Protein AF-A0A662PU78-F1 (afdb_monomer)

Structure (mmCIF, N/CA/C/O backbone):
data_AF-A0A662PU78-F1
#
_entry.id   AF-A0A662PU78-F1
#
loop_
_atom_site.group_PDB
_atom_site.id
_atom_site.type_symbol
_atom_site.label_atom_id
_atom_site.label_alt_id
_atom_site.label_comp_id
_atom_site.label_asym_id
_atom_site.label_entity_id
_atom_site.label_seq_id
_atom_site.pdbx_PDB_ins_code
_atom_site.Cartn_x
_atom_site.Cartn_y
_atom_site.Cartn_z
_atom_site.occupancy
_atom_site.B_iso_or_equiv
_atom_site.auth_seq_id
_atom_site.auth_comp_id
_atom_site.auth_asym_id
_atom_site.auth_atom_id
_atom_site.pdbx_PDB_model_num
ATOM 1 N N . MET A 1 1 ? -19.866 -8.982 31.432 1.00 40.78 1 MET A N 1
ATOM 2 C CA . MET A 1 1 ? -19.317 -9.607 30.207 1.00 40.78 1 MET A CA 1
ATOM 3 C C . MET A 1 1 ? -17.798 -9.653 30.322 1.00 40.78 1 MET A C 1
ATOM 5 O O . MET A 1 1 ? -17.209 -8.678 30.769 1.00 40.78 1 MET A O 1
ATOM 9 N N . SER A 1 2 ? -17.180 -10.811 30.079 1.00 39.75 2 SER A N 1
ATOM 10 C CA . SER A 1 2 ? -15.827 -11.132 30.563 1.00 39.75 2 SER A CA 1
ATOM 11 C C . SER A 1 2 ? -14.699 -10.471 29.766 1.00 39.75 2 SER A C 1
ATOM 13 O O . SER A 1 2 ? -14.784 -10.380 28.543 1.00 39.75 2 SER A O 1
ATOM 15 N N . SER A 1 3 ? -13.583 -10.177 30.443 1.00 48.25 3 SER A N 1
ATOM 16 C CA . SER A 1 3 ? -12.270 -9.804 29.873 1.00 48.25 3 SER A CA 1
ATOM 17 C C . SER A 1 3 ? -11.765 -10.700 28.725 1.00 48.25 3 SER A C 1
ATOM 19 O O . SER A 1 3 ? -10.813 -10.334 28.044 1.00 48.25 3 SER A O 1
ATOM 21 N N . ALA A 1 4 ? -12.408 -11.847 28.480 1.00 46.09 4 ALA A N 1
ATOM 22 C CA . ALA A 1 4 ? -12.139 -12.752 27.368 1.00 46.09 4 ALA A CA 1
ATOM 23 C C . ALA A 1 4 ? -12.462 -12.171 25.974 1.00 46.09 4 ALA A C 1
ATOM 25 O O . ALA A 1 4 ? -11.727 -12.474 25.044 1.00 46.09 4 ALA A O 1
ATOM 26 N N . ARG A 1 5 ? -13.480 -11.302 25.808 1.00 52.81 5 ARG A N 1
ATOM 27 C CA . ARG A 1 5 ? -13.729 -10.638 24.501 1.00 52.81 5 ARG A CA 1
ATOM 28 C C . ARG A 1 5 ? -12.617 -9.655 24.129 1.00 52.81 5 ARG A C 1
ATOM 30 O O . ARG A 1 5 ? -12.299 -9.470 22.967 1.00 52.81 5 ARG A O 1
ATOM 37 N N . PHE A 1 6 ? -11.987 -9.069 25.140 1.00 48.25 6 PHE A N 1
ATOM 38 C CA . PHE A 1 6 ? -11.014 -7.987 25.008 1.00 48.25 6 PHE A CA 1
ATOM 39 C C . PHE A 1 6 ? -9.663 -8.416 24.416 1.00 48.25 6 PHE A C 1
ATOM 41 O O . PHE A 1 6 ? -8.859 -7.563 24.059 1.00 48.25 6 PHE A O 1
ATOM 48 N N . MET A 1 7 ? -9.367 -9.720 24.386 1.00 50.22 7 MET A N 1
ATOM 49 C CA . MET A 1 7 ? -8.020 -10.241 24.107 1.00 50.22 7 MET A CA 1
ATOM 50 C C . MET A 1 7 ? -7.956 -11.260 22.964 1.00 50.22 7 MET A C 1
ATOM 52 O O . MET A 1 7 ? -6.870 -11.781 22.690 1.00 50.22 7 MET A O 1
ATOM 56 N N . GLY A 1 8 ? -9.092 -11.571 22.332 1.00 52.69 8 GLY A N 1
ATOM 57 C CA . GLY A 1 8 ? -9.191 -12.641 21.338 1.00 52.69 8 GLY A CA 1
ATOM 58 C C . GLY A 1 8 ? -8.583 -13.964 21.828 1.00 52.69 8 GLY A C 1
ATOM 59 O O . GLY A 1 8 ? -8.634 -14.295 23.016 1.00 52.69 8 GLY A O 1
ATOM 60 N N . ARG A 1 9 ? -7.960 -14.725 20.924 1.00 52.78 9 ARG A N 1
ATOM 61 C CA . ARG A 1 9 ? -7.298 -16.014 21.202 1.00 52.78 9 ARG A CA 1
ATOM 62 C C . ARG A 1 9 ? -5.883 -15.886 21.783 1.00 52.78 9 ARG A C 1
ATOM 64 O O . ARG A 1 9 ? -5.130 -16.867 21.779 1.00 52.78 9 ARG A O 1
ATOM 71 N N . ARG A 1 10 ? -5.465 -14.714 22.286 1.00 55.09 10 ARG A N 1
ATOM 72 C CA . ARG A 1 10 ? -4.106 -14.556 22.832 1.00 55.09 10 ARG A CA 1
ATOM 73 C C . ARG A 1 10 ? -3.856 -15.500 24.006 1.00 55.09 10 ARG A C 1
ATOM 75 O O . ARG A 1 10 ? -4.521 -15.444 25.037 1.00 55.09 10 ARG A O 1
ATOM 82 N N . LYS A 1 11 ? -2.801 -16.313 23.876 1.00 53.62 11 LYS A N 1
ATOM 83 C CA . LYS A 1 11 ? -2.354 -17.262 24.910 1.00 53.62 11 LYS A CA 1
ATOM 84 C C . LYS A 1 11 ? -1.857 -16.583 26.193 1.00 53.62 11 LYS A C 1
ATOM 86 O O . LYS A 1 11 ? -1.799 -17.232 27.232 1.00 53.62 11 LYS A O 1
ATOM 91 N N . THR A 1 12 ? -1.475 -15.305 26.139 1.00 62.94 12 THR A N 1
ATOM 92 C CA . THR A 1 12 ? -0.925 -14.568 27.284 1.00 62.94 12 THR A CA 1
ATOM 93 C C . THR A 1 12 ? -1.578 -13.199 27.446 1.00 62.94 12 THR A C 1
ATOM 95 O O . THR A 1 12 ? -1.688 -12.422 26.496 1.00 62.94 12 THR A O 1
ATOM 98 N N . LYS A 1 13 ? -1.979 -12.887 28.686 1.00 69.12 13 LYS A N 1
ATOM 99 C CA . LYS A 1 13 ? -2.455 -11.556 29.074 1.00 69.12 13 LYS A CA 1
ATOM 100 C C . LYS A 1 13 ? -1.317 -10.539 28.924 1.00 69.12 13 LYS A C 1
ATOM 102 O O . LYS A 1 13 ? -0.253 -10.751 29.519 1.00 69.12 13 LYS A O 1
ATOM 107 N N . PRO A 1 14 ? -1.494 -9.447 28.158 1.00 74.94 14 PRO A N 1
ATOM 108 C CA . PRO A 1 14 ? -0.522 -8.366 28.147 1.00 74.94 14 PRO A CA 1
ATOM 109 C C . PRO A 1 14 ? -0.438 -7.769 29.559 1.00 74.94 14 PRO A C 1
ATOM 111 O O . PRO A 1 14 ? -1.467 -7.506 30.173 1.00 74.94 14 PRO A O 1
ATOM 114 N N . ARG A 1 15 ? 0.777 -7.556 30.077 1.00 83.94 15 ARG A N 1
ATOM 115 C CA . ARG A 1 15 ? 1.004 -6.927 31.392 1.00 83.94 15 ARG A CA 1
ATOM 116 C C . ARG A 1 15 ? 0.731 -5.423 31.314 1.00 83.94 15 ARG A C 1
ATOM 118 O O . ARG A 1 15 ? 1.672 -4.631 31.234 1.00 83.94 15 ARG A O 1
ATOM 125 N N . ILE A 1 16 ? -0.543 -5.052 31.233 1.00 87.88 16 ILE A N 1
ATOM 126 C CA . ILE A 1 16 ? -0.992 -3.662 31.090 1.00 87.88 16 ILE A CA 1
ATOM 127 C C . ILE A 1 16 ? -0.925 -2.883 32.406 1.00 87.88 16 ILE A C 1
ATOM 129 O O . ILE A 1 16 ? -0.866 -1.661 32.375 1.00 87.88 16 ILE A O 1
ATOM 133 N N . GLU A 1 17 ? -0.833 -3.568 33.550 1.00 84.81 17 GLU A N 1
ATOM 134 C CA . GLU A 1 17 ? -0.877 -2.950 34.885 1.00 84.81 17 GLU A CA 1
ATOM 135 C C . GLU A 1 17 ? 0.327 -2.035 35.155 1.00 84.81 17 GLU A C 1
ATOM 137 O O . GLU A 1 17 ? 0.318 -1.212 36.064 1.00 84.81 17 GLU A O 1
ATOM 142 N N . LYS A 1 18 ? 1.389 -2.184 34.358 1.00 86.06 18 LYS A N 1
ATOM 143 C CA . LYS A 1 18 ? 2.608 -1.371 34.433 1.00 86.06 18 LYS A CA 1
ATOM 144 C C . LYS A 1 18 ? 2.487 -0.021 33.731 1.00 86.06 18 LYS A C 1
ATOM 146 O O . LYS A 1 18 ? 3.419 0.776 33.792 1.00 86.06 18 LYS A O 1
ATOM 151 N N . TYR A 1 19 ? 1.388 0.208 33.025 1.00 89.88 19 TYR A N 1
ATOM 152 C CA . TYR A 1 19 ? 1.168 1.398 32.227 1.00 89.88 19 TYR A CA 1
ATOM 153 C C . TYR A 1 19 ? 0.109 2.263 32.902 1.00 89.88 19 TYR A C 1
ATOM 155 O O . TYR A 1 19 ? -0.916 1.764 33.355 1.00 89.88 19 TYR A O 1
ATOM 163 N N . ALA A 1 20 ? 0.345 3.572 32.932 1.00 92.00 20 ALA A N 1
ATOM 164 C CA . ALA A 1 20 ? -0.613 4.557 33.423 1.00 92.00 20 ALA A CA 1
ATOM 165 C C . ALA A 1 20 ? -0.995 5.499 32.271 1.00 92.00 20 ALA A C 1
ATOM 167 O O . ALA A 1 20 ? -0.356 6.541 32.108 1.00 92.00 20 ALA A O 1
ATOM 168 N N . PRO A 1 21 ? -1.964 5.117 31.415 1.00 94.94 21 PRO A N 1
ATOM 169 C CA . PRO A 1 21 ? -2.397 5.961 30.313 1.00 94.94 21 PRO A CA 1
ATOM 170 C C . PRO A 1 21 ? -3.010 7.271 30.800 1.00 94.94 21 PRO A C 1
ATOM 172 O O . PRO A 1 21 ? -3.856 7.295 31.696 1.00 94.94 21 PRO A O 1
ATOM 175 N N . GLU A 1 22 ? -2.621 8.353 30.146 1.00 96.38 22 GLU A N 1
ATOM 176 C CA . GLU A 1 22 ? -3.216 9.674 30.268 1.00 96.38 22 GLU A CA 1
ATOM 177 C C . GLU A 1 22 ? -4.255 9.820 29.151 1.00 96.38 22 GLU A C 1
ATOM 179 O O . GLU A 1 22 ? -3.893 10.001 27.987 1.00 96.38 22 GLU A O 1
ATOM 184 N N . ILE A 1 23 ? -5.540 9.667 29.489 1.00 97.31 23 ILE A N 1
ATOM 185 C CA . ILE A 1 23 ? -6.638 9.818 28.525 1.00 97.31 23 ILE A CA 1
ATOM 186 C C . ILE A 1 23 ? -6.810 11.304 28.218 1.00 97.31 23 ILE A C 1
ATOM 188 O O . ILE A 1 23 ? -7.101 12.094 29.113 1.00 97.31 23 ILE A O 1
ATOM 192 N N . LEU A 1 24 ? -6.630 11.667 26.951 1.00 96.62 24 LEU A N 1
ATOM 193 C CA . LEU A 1 24 ? -6.764 13.038 26.465 1.00 96.62 24 LEU A CA 1
ATOM 194 C C . LEU A 1 24 ? -8.192 13.323 26.008 1.00 96.62 24 LEU A C 1
ATOM 196 O O . LEU A 1 24 ? -8.724 14.401 26.260 1.00 96.62 24 LEU A O 1
ATOM 200 N N . ARG A 1 25 ? -8.810 12.353 25.324 1.00 96.69 25 ARG A N 1
ATOM 201 C CA . ARG A 1 25 ? -10.159 12.475 24.770 1.00 96.69 25 ARG A CA 1
ATOM 202 C C . ARG A 1 25 ? -10.855 11.123 24.761 1.00 96.69 25 ARG A C 1
ATOM 204 O O . ARG A 1 25 ? -10.250 10.113 24.404 1.00 96.69 25 ARG A O 1
ATOM 211 N N . ILE A 1 26 ? -12.131 11.128 25.131 1.00 96.50 26 ILE A N 1
ATOM 212 C CA . ILE A 1 26 ? -13.030 9.985 25.007 1.00 96.50 26 ILE A CA 1
ATOM 213 C C . ILE A 1 26 ? -14.383 10.480 24.514 1.00 96.50 26 ILE A C 1
ATOM 215 O O . ILE A 1 26 ? -15.017 11.329 25.136 1.00 96.50 26 ILE A O 1
ATOM 219 N N . GLU A 1 27 ? -14.798 9.978 23.364 1.00 95.25 27 GLU A N 1
ATOM 220 C CA . GLU A 1 27 ? -16.076 10.302 22.750 1.00 95.25 27 GLU A CA 1
ATOM 221 C C . GLU A 1 27 ? -16.552 9.126 21.906 1.00 95.25 27 GLU A C 1
ATOM 223 O O . GLU A 1 27 ? -15.831 8.149 21.699 1.00 95.25 27 GLU A O 1
ATOM 228 N N . ARG A 1 28 ? -17.788 9.204 21.422 1.00 92.06 28 ARG A N 1
ATOM 229 C CA . ARG A 1 28 ? -18.393 8.117 20.663 1.00 92.06 28 ARG A CA 1
ATOM 230 C C . ARG A 1 28 ? -17.528 7.734 19.455 1.00 92.06 28 ARG A C 1
ATOM 232 O O . ARG A 1 28 ? -17.297 8.561 18.578 1.00 92.06 28 ARG A O 1
ATOM 239 N N . GLY A 1 29 ? -17.059 6.486 19.425 1.00 89.69 29 GLY A N 1
ATOM 240 C CA . GLY A 1 29 ? -16.228 5.955 18.342 1.00 89.69 29 GLY A CA 1
ATOM 241 C C . GLY A 1 29 ? -14.762 6.413 18.338 1.00 89.69 29 GLY A C 1
ATOM 242 O O . GLY A 1 29 ? -14.058 6.074 17.388 1.00 89.69 29 GLY A O 1
ATOM 243 N N . TYR A 1 30 ? -14.283 7.155 19.350 1.00 93.75 30 TYR A N 1
ATOM 244 C CA . TYR A 1 30 ? -12.917 7.693 19.382 1.00 93.75 30 TYR A CA 1
ATOM 245 C C . TYR A 1 30 ? -12.326 7.790 20.801 1.00 93.75 30 TYR A C 1
ATOM 247 O O . TYR A 1 30 ? -12.923 8.348 21.724 1.00 93.75 30 TYR A O 1
ATOM 255 N N . ILE A 1 31 ? -11.095 7.301 20.964 1.00 95.81 31 ILE A N 1
ATOM 256 C CA . ILE A 1 31 ? -10.293 7.426 22.186 1.00 95.81 31 ILE A CA 1
ATOM 257 C C . ILE A 1 31 ? -8.889 7.885 21.809 1.00 95.81 31 ILE A C 1
ATOM 259 O O . ILE A 1 31 ? -8.261 7.327 20.909 1.00 95.81 31 ILE A O 1
ATOM 263 N N . GLU A 1 32 ? -8.363 8.857 22.546 1.00 96.50 32 GLU A N 1
ATOM 264 C CA . GLU A 1 32 ? -7.000 9.352 22.384 1.00 96.50 32 GLU A CA 1
ATOM 265 C C . GLU A 1 32 ? -6.294 9.453 23.731 1.00 96.50 32 GLU A C 1
ATOM 267 O O . GLU A 1 32 ? -6.854 9.947 24.714 1.00 96.50 32 GLU A O 1
ATOM 272 N N . ALA A 1 33 ? -5.051 8.980 23.776 1.00 96.88 33 ALA A N 1
ATOM 273 C CA . ALA A 1 33 ? -4.281 8.918 25.005 1.00 96.88 33 ALA A CA 1
ATOM 274 C C . ALA A 1 33 ? -2.769 8.984 24.770 1.00 96.88 33 ALA A C 1
ATOM 276 O O . ALA A 1 33 ? -2.260 8.652 23.694 1.00 96.88 33 ALA A O 1
ATOM 277 N N . PHE A 1 34 ? -2.039 9.327 25.830 1.00 96.69 34 PHE A N 1
ATOM 278 C CA . PHE A 1 34 ? -0.610 9.057 25.939 1.00 96.69 34 PHE A CA 1
ATOM 279 C C . PHE A 1 34 ? -0.347 7.881 26.874 1.00 96.69 34 PHE A C 1
ATOM 281 O O . PHE A 1 34 ? -0.913 7.800 27.960 1.00 96.69 34 PHE A O 1
ATOM 288 N N . VAL A 1 35 ? 0.564 6.990 26.486 1.00 94.56 35 VAL A N 1
ATOM 289 C CA . VAL A 1 35 ? 0.963 5.831 27.294 1.00 94.56 35 VAL A CA 1
ATOM 290 C C . VAL A 1 35 ? 2.475 5.853 27.518 1.00 94.56 35 VAL A C 1
ATOM 292 O O . VAL A 1 35 ? 3.218 5.835 26.536 1.00 94.56 35 VAL A O 1
ATOM 295 N N . PRO A 1 36 ? 2.973 5.893 28.765 1.00 92.25 36 PRO A N 1
ATOM 296 C CA . PRO A 1 36 ? 4.412 5.875 29.026 1.00 92.25 36 PRO A CA 1
ATOM 297 C C . PRO A 1 36 ? 5.035 4.540 28.601 1.00 92.25 36 PRO A C 1
ATOM 299 O O . PRO A 1 36 ? 4.434 3.486 28.782 1.00 92.25 36 PRO A O 1
ATOM 302 N N . SER A 1 37 ? 6.251 4.557 28.058 1.00 87.69 37 SER A N 1
ATOM 303 C CA . SER A 1 37 ? 6.990 3.328 27.766 1.00 87.69 37 SER A CA 1
ATOM 304 C C . SER A 1 37 ? 7.533 2.709 29.053 1.00 87.69 37 SER A C 1
ATOM 306 O O . SER A 1 37 ? 8.211 3.370 29.839 1.00 87.69 37 SER A O 1
ATOM 308 N N . ALA A 1 38 ? 7.311 1.405 29.239 1.00 84.44 38 ALA A N 1
ATOM 309 C CA . ALA A 1 38 ? 7.845 0.679 30.390 1.00 84.44 38 ALA A CA 1
ATOM 310 C C . ALA A 1 38 ? 9.383 0.595 30.386 1.00 84.44 38 ALA A C 1
ATOM 312 O O . ALA A 1 38 ? 9.992 0.495 31.447 1.00 84.44 38 ALA A O 1
ATOM 313 N N . SER A 1 39 ? 10.020 0.617 29.208 1.00 84.00 39 SER A N 1
ATOM 314 C CA . SER A 1 39 ? 11.484 0.573 29.080 1.00 84.00 39 SER A CA 1
ATOM 315 C C . SER A 1 39 ? 12.130 1.958 29.066 1.00 84.00 39 SER A C 1
ATOM 317 O O . SER A 1 39 ? 13.322 2.078 29.338 1.00 84.00 39 SER A O 1
ATOM 319 N N . GLN A 1 40 ? 11.362 3.000 28.742 1.00 85.31 40 GLN A N 1
ATOM 320 C CA . GLN A 1 40 ? 11.826 4.384 28.673 1.00 85.31 40 GLN A CA 1
ATOM 321 C C . GLN A 1 40 ? 10.754 5.307 29.270 1.00 85.31 40 GLN A C 1
ATOM 323 O O . GLN A 1 40 ? 9.959 5.861 28.518 1.00 85.31 40 GLN A O 1
ATOM 328 N N . PRO A 1 41 ? 10.728 5.520 30.599 1.00 80.56 41 PRO A N 1
ATOM 329 C CA . PRO A 1 41 ? 9.643 6.249 31.271 1.00 80.56 41 PRO A CA 1
ATOM 330 C C . PRO A 1 41 ? 9.393 7.672 30.744 1.00 80.56 41 PRO A C 1
ATOM 332 O O . PRO A 1 41 ? 8.274 8.172 30.805 1.00 80.56 41 PRO A O 1
ATOM 335 N N . ASN A 1 42 ? 10.427 8.310 30.187 1.00 86.44 42 ASN A N 1
ATOM 336 C CA . ASN A 1 42 ? 10.341 9.648 29.595 1.00 86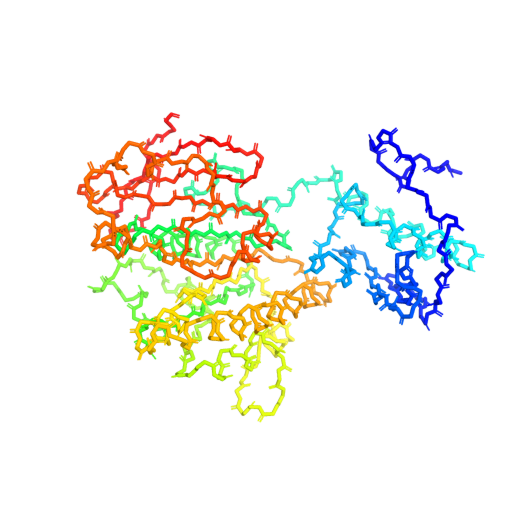.44 42 ASN A CA 1
ATOM 337 C C . ASN A 1 42 ? 9.731 9.656 28.182 1.00 86.44 42 ASN A C 1
ATOM 339 O O . ASN A 1 42 ? 9.381 10.716 27.669 1.00 86.44 42 ASN A O 1
ATOM 343 N N . LEU A 1 43 ? 9.625 8.496 27.530 1.00 89.19 43 LEU A N 1
ATOM 344 C CA . LEU A 1 43 ? 8.995 8.350 26.226 1.00 89.19 43 LEU A CA 1
ATOM 345 C C . LEU A 1 43 ? 7.509 8.037 26.423 1.00 89.19 43 LEU A C 1
ATOM 347 O O . LEU A 1 43 ? 7.159 7.008 26.998 1.00 89.19 43 LEU A O 1
ATOM 351 N N . LYS A 1 44 ? 6.634 8.896 25.898 1.00 92.19 44 LYS A N 1
ATOM 352 C CA . LYS A 1 44 ? 5.192 8.641 25.816 1.00 92.19 44 LYS A CA 1
ATOM 353 C C . LYS A 1 44 ? 4.825 8.236 24.390 1.00 92.19 44 LYS A C 1
ATOM 355 O O . LYS A 1 44 ? 5.202 8.907 23.433 1.00 92.19 44 LYS A O 1
ATOM 360 N N . HIS A 1 45 ? 4.085 7.146 24.252 1.00 92.31 45 HIS A N 1
ATOM 361 C CA . HIS A 1 45 ? 3.479 6.723 22.999 1.00 92.31 45 HIS A CA 1
ATOM 362 C C . HIS A 1 45 ? 2.117 7.387 22.836 1.00 92.31 45 HIS A C 1
ATOM 364 O O . HIS A 1 45 ? 1.290 7.313 23.744 1.00 92.31 45 HIS A O 1
ATOM 370 N N . HIS A 1 46 ? 1.873 8.001 21.680 1.00 93.62 46 HIS A N 1
ATOM 371 C CA . HIS A 1 46 ? 0.536 8.448 21.304 1.00 93.62 46 HIS A CA 1
ATOM 372 C C . HIS A 1 46 ? -0.281 7.248 20.829 1.00 93.62 46 HIS A C 1
ATOM 374 O O . HIS A 1 46 ? 0.217 6.415 20.059 1.00 93.62 46 HIS A O 1
ATOM 380 N N . VAL A 1 47 ? -1.506 7.134 21.335 1.00 93.62 47 VAL A N 1
ATOM 381 C CA . VAL A 1 47 ? -2.442 6.063 21.004 1.00 93.62 47 VAL A CA 1
ATOM 382 C C . VAL A 1 47 ? -3.770 6.679 20.594 1.00 93.62 47 VAL A C 1
ATOM 384 O O . VAL A 1 47 ? -4.329 7.489 21.332 1.00 93.62 47 VAL A O 1
ATOM 387 N N . ILE A 1 48 ? -4.266 6.262 19.433 1.00 93.19 48 ILE A N 1
ATOM 388 C CA . ILE A 1 48 ? -5.586 6.622 18.912 1.00 93.19 48 ILE A CA 1
ATOM 389 C C . ILE A 1 48 ? -6.342 5.327 18.646 1.00 93.19 48 ILE A C 1
ATOM 391 O O . ILE A 1 48 ? -5.798 4.410 18.032 1.00 93.19 48 ILE A O 1
ATOM 395 N N . ILE A 1 49 ? -7.586 5.246 19.100 1.00 92.69 49 ILE A N 1
ATOM 396 C CA . ILE A 1 49 ? -8.452 4.088 18.895 1.00 92.69 49 ILE A CA 1
ATOM 397 C C . ILE A 1 49 ? -9.791 4.573 18.370 1.00 92.69 49 ILE A C 1
ATOM 399 O O . ILE A 1 49 ? -10.369 5.513 18.906 1.00 92.69 49 ILE A O 1
ATOM 403 N N . THR A 1 50 ? -10.279 3.916 17.327 1.00 90.38 50 THR A N 1
ATOM 404 C CA . THR A 1 50 ? -11.553 4.211 16.680 1.00 90.38 50 THR A CA 1
ATOM 405 C C . THR A 1 50 ? -12.306 2.924 16.371 1.00 90.38 50 THR A C 1
ATOM 407 O O . THR A 1 50 ? -11.745 1.831 16.429 1.00 90.38 50 THR A O 1
ATOM 410 N N . GLU A 1 51 ? -13.549 3.054 15.927 1.00 86.00 51 GLU A N 1
ATOM 411 C CA . GLU A 1 51 ? -14.328 1.957 15.336 1.00 86.00 51 GLU A CA 1
ATOM 412 C C . GLU A 1 51 ? -13.755 1.381 14.022 1.00 86.00 51 GLU A C 1
ATOM 414 O O . GLU A 1 51 ? -14.270 0.390 13.499 1.00 86.00 51 GLU A O 1
ATOM 419 N N . ASN A 1 52 ? -12.719 2.004 13.451 1.00 82.25 52 ASN A N 1
ATOM 420 C CA . ASN A 1 52 ? -12.016 1.546 12.245 1.00 82.25 52 ASN A CA 1
ATOM 421 C C . ASN A 1 52 ? -10.652 0.910 12.546 1.00 82.25 52 ASN A C 1
ATOM 423 O O . ASN A 1 52 ? -9.996 0.413 11.634 1.00 82.25 52 ASN A O 1
ATOM 427 N N . GLY A 1 53 ? -10.208 0.937 13.802 1.00 86.88 53 GLY A N 1
ATOM 428 C CA . GLY A 1 53 ? -8.953 0.340 14.245 1.00 86.88 53 GLY A CA 1
ATOM 429 C C . GLY A 1 53 ? -8.228 1.192 15.282 1.00 86.88 53 GLY A C 1
ATOM 430 O O . GLY A 1 53 ? -8.726 2.222 15.738 1.00 86.88 53 GLY A O 1
ATOM 431 N N . ALA A 1 54 ? -7.020 0.770 15.634 1.00 87.94 54 ALA A N 1
ATOM 432 C CA . ALA A 1 54 ? -6.132 1.444 16.568 1.00 87.94 54 ALA A CA 1
ATOM 433 C C . ALA A 1 54 ? -4.762 1.740 15.943 1.00 87.94 54 ALA A C 1
ATOM 435 O O . ALA A 1 54 ? -4.189 0.917 15.228 1.00 87.94 54 ALA A O 1
ATOM 436 N N . GLU A 1 55 ? -4.195 2.897 16.274 1.00 87.19 55 GLU A N 1
ATOM 437 C CA . GLU A 1 55 ? -2.810 3.274 15.992 1.00 87.19 55 GLU A CA 1
ATOM 438 C C . GLU A 1 55 ? -2.065 3.497 17.309 1.00 87.19 55 GLU A C 1
ATOM 440 O O . GLU A 1 55 ? -2.565 4.120 18.245 1.00 87.19 55 GLU A O 1
ATOM 445 N N . CYS A 1 56 ? -0.823 3.019 17.362 1.00 88.19 56 CYS A N 1
ATOM 446 C CA . CYS A 1 56 ? 0.125 3.387 18.402 1.00 88.19 56 CYS A CA 1
ATOM 447 C C . CYS A 1 56 ? 1.494 3.657 17.780 1.00 88.19 56 CYS A C 1
ATOM 449 O O . CYS A 1 56 ? 1.998 2.843 16.997 1.00 88.19 56 CYS A O 1
ATOM 451 N N . ASP A 1 57 ? 2.143 4.746 18.196 1.00 83.62 57 ASP A N 1
ATOM 452 C CA . ASP A 1 57 ? 3.479 5.128 17.720 1.00 83.62 57 ASP A CA 1
ATOM 453 C C . ASP A 1 57 ? 4.545 4.031 17.910 1.00 83.62 57 ASP A C 1
ATOM 455 O O . ASP A 1 57 ? 5.546 4.019 17.195 1.00 83.62 57 ASP A O 1
ATOM 459 N N . CYS A 1 58 ? 4.351 3.083 18.839 1.00 80.75 58 CYS A N 1
ATOM 460 C CA . CYS A 1 58 ? 5.299 1.985 19.043 1.00 80.75 58 CYS A CA 1
ATOM 461 C C . CYS A 1 58 ? 5.278 0.935 17.917 1.00 80.75 58 CYS A C 1
ATOM 463 O O . CYS A 1 58 ? 6.274 0.246 17.713 1.00 80.75 58 CYS A O 1
ATOM 465 N N . GLN A 1 59 ? 4.150 0.772 17.217 1.00 71.12 59 GLN A N 1
ATOM 466 C CA . GLN A 1 59 ? 4.012 -0.179 16.107 1.00 71.12 59 GLN A CA 1
ATOM 467 C C . GLN A 1 59 ? 3.881 0.520 14.750 1.00 71.12 59 GLN A C 1
ATOM 469 O O . GLN A 1 59 ? 4.206 -0.087 13.732 1.00 71.12 59 GLN A O 1
ATOM 474 N N . GLY A 1 60 ? 3.458 1.789 14.725 1.00 58.19 60 GLY A N 1
ATOM 475 C CA . GLY A 1 60 ? 3.436 2.635 13.529 1.00 58.19 60 GLY A CA 1
ATOM 476 C C . GLY A 1 60 ? 2.507 2.152 12.411 1.00 58.19 60 GLY A C 1
ATOM 477 O O . GLY A 1 60 ? 2.679 2.581 11.271 1.00 58.19 60 GLY A O 1
ATOM 478 N N . VAL A 1 61 ? 1.577 1.241 12.716 1.00 60.84 61 VAL A N 1
ATOM 479 C CA . VAL A 1 61 ? 0.640 0.636 11.762 1.00 60.84 61 VAL A CA 1
ATOM 480 C C . VAL A 1 61 ? -0.762 0.623 12.362 1.00 60.84 61 VAL A C 1
ATOM 482 O O . VAL A 1 61 ? -0.902 0.305 13.544 1.00 60.84 61 VAL A O 1
ATOM 485 N N . LEU A 1 62 ? -1.766 0.950 11.542 1.00 65.44 62 LEU A N 1
ATOM 486 C CA . LEU A 1 62 ? -3.173 0.718 11.854 1.00 65.44 62 LEU A CA 1
ATOM 487 C C . LEU A 1 62 ? -3.399 -0.768 12.103 1.00 65.44 62 LEU A C 1
ATOM 489 O O . LEU A 1 62 ? -3.004 -1.611 11.300 1.00 65.44 62 LEU A O 1
ATOM 493 N N . ARG A 1 63 ? -4.028 -1.089 13.224 1.00 71.50 63 ARG A N 1
ATOM 494 C CA . ARG A 1 63 ? -4.492 -2.432 13.536 1.00 71.50 63 ARG A CA 1
ATOM 495 C C . ARG A 1 63 ? -5.999 -2.405 13.564 1.00 71.50 63 ARG A C 1
ATOM 497 O O . ARG A 1 63 ? -6.567 -1.627 14.319 1.00 71.50 63 ARG A O 1
ATOM 504 N N . VAL A 1 64 ? -6.626 -3.232 12.745 1.00 68.31 64 VAL A N 1
ATOM 505 C CA . VAL A 1 64 ? -8.083 -3.374 12.768 1.00 68.31 64 VAL A CA 1
ATOM 506 C C . VAL A 1 64 ? -8.485 -4.578 13.615 1.00 68.31 64 VAL A C 1
ATOM 508 O O . VAL A 1 64 ? -9.476 -4.511 14.329 1.00 68.31 64 VAL A O 1
ATOM 511 N N . ASP A 1 65 ? -7.654 -5.623 13.622 1.00 72.81 65 ASP A N 1
ATOM 512 C CA . ASP A 1 65 ? -7.824 -6.794 14.478 1.00 72.81 65 ASP A CA 1
ATOM 513 C C . ASP A 1 65 ? -7.351 -6.505 15.920 1.00 72.81 65 ASP A C 1
ATOM 515 O O . ASP A 1 65 ? -6.164 -6.193 16.128 1.00 72.81 65 ASP A O 1
ATOM 519 N N . PRO A 1 66 ? -8.238 -6.628 16.927 1.00 75.50 66 PRO A N 1
ATOM 520 C CA . PRO A 1 66 ? -7.869 -6.507 18.329 1.00 75.50 66 PRO A CA 1
ATOM 521 C C . PRO A 1 66 ? -6.753 -7.457 18.768 1.00 75.50 66 PRO A C 1
ATOM 523 O O . PRO A 1 66 ? -6.011 -7.105 19.681 1.00 75.50 66 PRO A O 1
ATOM 526 N N . GLU A 1 67 ? -6.574 -8.628 18.149 1.00 75.38 67 GLU A N 1
ATOM 527 C CA . GLU A 1 67 ? -5.498 -9.579 18.476 1.00 75.38 67 GLU A CA 1
ATOM 528 C C . GLU A 1 67 ? -4.102 -9.032 18.147 1.00 75.38 67 GLU A C 1
ATOM 530 O O . GLU A 1 67 ? -3.101 -9.409 18.772 1.00 75.38 67 GLU A O 1
ATOM 535 N N . ASP A 1 68 ? -4.035 -8.084 17.218 1.00 76.75 68 ASP A N 1
ATOM 536 C CA . ASP A 1 68 ? -2.810 -7.464 16.727 1.00 76.75 68 ASP A CA 1
ATOM 537 C C . ASP A 1 68 ? -2.401 -6.214 17.522 1.00 76.75 68 ASP A C 1
ATOM 539 O O . ASP A 1 68 ? -1.325 -5.641 17.296 1.00 76.75 68 ASP A O 1
ATOM 543 N N . PHE A 1 69 ? -3.223 -5.794 18.487 1.00 85.81 69 PHE A N 1
ATOM 544 C CA . PHE A 1 69 ? -2.987 -4.598 19.287 1.00 85.81 69 PHE A CA 1
ATOM 545 C C . PHE A 1 69 ? -1.725 -4.725 20.149 1.00 85.81 69 PHE A C 1
ATOM 547 O O . PHE A 1 69 ? -1.372 -5.780 20.692 1.00 85.81 69 PHE A O 1
ATOM 554 N N . CYS A 1 70 ? -0.993 -3.621 20.285 1.00 87.12 70 CYS A N 1
ATOM 555 C CA . CYS A 1 70 ? 0.135 -3.566 21.206 1.00 87.12 70 CYS A CA 1
ATOM 556 C C . CYS A 1 70 ? -0.355 -3.438 22.656 1.00 87.12 70 CYS A C 1
ATOM 558 O O . CYS A 1 70 ? -1.500 -3.076 22.921 1.00 87.12 70 CYS A O 1
ATOM 560 N N . VAL A 1 71 ? 0.541 -3.682 23.617 1.00 89.25 71 VAL A N 1
ATOM 561 C CA . VAL A 1 71 ? 0.231 -3.536 25.050 1.00 89.25 71 VAL A CA 1
ATOM 562 C C . VAL A 1 71 ? -0.267 -2.130 25.414 1.00 89.25 71 VAL A C 1
ATOM 564 O O . VAL A 1 71 ? -1.112 -2.003 26.292 1.00 89.25 71 VAL A O 1
ATOM 567 N N . HIS A 1 72 ? 0.189 -1.088 24.709 1.00 92.62 72 HIS A N 1
ATOM 568 C CA . HIS A 1 72 ? -0.256 0.285 24.953 1.00 92.62 72 HIS A CA 1
ATOM 569 C C . HIS A 1 72 ? -1.721 0.502 24.559 1.00 92.62 72 HIS A C 1
ATOM 571 O O . HIS A 1 72 ? -2.446 1.145 25.307 1.00 92.62 72 HIS A O 1
ATOM 577 N N . VAL A 1 73 ? -2.174 -0.063 23.432 1.00 91.81 73 VAL A N 1
ATOM 578 C CA . VAL A 1 73 ? -3.586 0.020 23.018 1.00 91.81 73 VAL A CA 1
ATOM 579 C C . VAL A 1 73 ? -4.478 -0.666 24.051 1.00 91.81 73 VAL A C 1
ATOM 581 O O . VAL A 1 73 ? -5.455 -0.072 24.495 1.00 91.81 73 VAL A O 1
ATOM 584 N N . TYR A 1 74 ? -4.105 -1.863 24.514 1.00 91.25 74 TYR A N 1
ATOM 585 C CA . TYR A 1 74 ? -4.866 -2.539 25.568 1.00 91.25 74 TYR A CA 1
ATOM 586 C C . TYR A 1 74 ? -4.888 -1.761 26.882 1.00 91.25 74 TYR A C 1
ATOM 588 O O . TYR A 1 74 ? -5.932 -1.705 27.522 1.00 91.25 74 TYR A O 1
ATOM 596 N N . ALA A 1 75 ? -3.770 -1.140 27.276 1.00 92.81 75 ALA A N 1
ATOM 597 C CA . ALA A 1 75 ? -3.729 -0.314 28.479 1.00 92.81 75 ALA A CA 1
ATOM 598 C C . ALA A 1 75 ? -4.694 0.879 28.371 1.00 92.81 75 ALA A C 1
ATOM 600 O O . ALA A 1 75 ? -5.409 1.176 29.324 1.00 92.81 75 ALA A O 1
ATOM 601 N N . VAL A 1 76 ? -4.752 1.538 27.206 1.00 95.19 76 VAL A N 1
ATOM 602 C CA . VAL A 1 76 ? -5.697 2.639 26.953 1.00 95.19 76 VAL A CA 1
ATOM 603 C C . VAL A 1 76 ? -7.133 2.152 27.014 1.00 95.19 76 VAL A C 1
ATOM 605 O O . VAL A 1 76 ? -7.933 2.787 27.690 1.00 95.19 76 VAL A O 1
ATOM 608 N N . LEU A 1 77 ? -7.457 1.035 26.358 1.00 93.44 77 LEU A N 1
ATOM 609 C CA . LEU A 1 77 ? -8.805 0.471 26.393 1.00 93.44 77 LEU A CA 1
ATOM 610 C C . LEU A 1 77 ? -9.232 0.113 27.826 1.00 93.44 77 LEU A C 1
ATOM 612 O O . LEU A 1 77 ? -10.346 0.440 28.220 1.00 93.44 77 LEU A O 1
ATOM 616 N N . ASP A 1 78 ? -8.356 -0.511 28.620 1.00 93.88 78 ASP A N 1
ATOM 617 C CA . ASP A 1 78 ? -8.629 -0.861 30.022 1.00 93.88 78 ASP A CA 1
ATOM 618 C C . ASP A 1 78 ? -8.874 0.388 30.882 1.00 93.88 78 ASP A C 1
ATOM 620 O O . ASP A 1 78 ? -9.891 0.500 31.572 1.00 93.88 78 ASP A O 1
ATOM 624 N N . ARG A 1 79 ? -7.99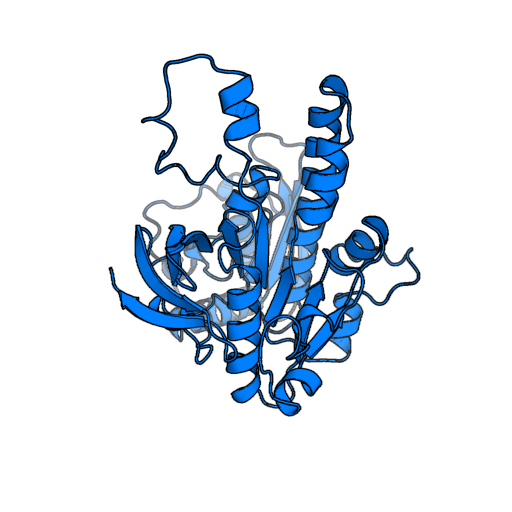9 1.396 30.757 1.00 94.75 79 ARG A N 1
ATOM 625 C CA . ARG A 1 79 ? -8.147 2.668 31.472 1.00 94.75 79 ARG A CA 1
ATOM 626 C C . ARG A 1 79 ? -9.401 3.430 31.045 1.00 94.75 79 ARG A C 1
ATOM 628 O O . ARG A 1 79 ? -10.099 3.966 31.901 1.00 94.75 79 ARG A O 1
ATOM 635 N N . ALA A 1 80 ? -9.685 3.484 29.747 1.00 94.25 80 ALA A N 1
ATOM 636 C CA . ALA A 1 80 ? -10.870 4.127 29.193 1.00 94.25 80 ALA A CA 1
ATOM 637 C C . ALA A 1 80 ? -12.152 3.428 29.657 1.00 94.25 80 ALA A C 1
ATOM 639 O O . ALA A 1 80 ? -13.125 4.107 29.976 1.00 94.25 80 ALA A O 1
ATOM 640 N N . LYS A 1 81 ? -12.137 2.094 29.785 1.00 94.69 81 LYS A N 1
ATOM 641 C CA . LYS A 1 81 ? -13.294 1.311 30.236 1.00 94.69 81 LYS A CA 1
ATOM 642 C C . LYS A 1 81 ? -13.696 1.643 31.669 1.00 94.69 81 LYS A C 1
ATOM 644 O O . LYS A 1 81 ? -14.879 1.641 31.987 1.00 94.69 81 LYS A O 1
ATOM 649 N N . ALA A 1 82 ? -12.722 1.976 32.516 1.00 94.25 82 ALA A N 1
ATOM 650 C CA . ALA A 1 82 ? -12.978 2.449 33.874 1.00 94.25 82 ALA A CA 1
ATOM 651 C C . ALA A 1 82 ? -13.595 3.863 33.929 1.00 94.25 82 ALA A C 1
ATOM 653 O O . ALA A 1 82 ? -14.142 4.236 34.963 1.00 94.25 82 ALA A O 1
ATOM 654 N N . ILE A 1 83 ? -13.493 4.653 32.852 1.00 95.31 83 ILE A N 1
ATOM 655 C CA . ILE A 1 83 ? -14.008 6.030 32.769 1.00 95.31 83 ILE A CA 1
ATOM 656 C C . ILE A 1 83 ? -15.369 6.060 32.067 1.00 95.31 83 ILE A C 1
ATOM 658 O O . ILE A 1 83 ? -16.314 6.645 32.588 1.00 95.31 83 ILE A O 1
ATOM 662 N N . ASN A 1 84 ? -15.467 5.451 30.884 1.00 95.12 84 ASN A N 1
ATOM 663 C CA . ASN A 1 84 ? -16.687 5.377 30.087 1.00 95.12 84 ASN A CA 1
ATOM 664 C C . ASN A 1 84 ? -16.778 3.996 29.402 1.00 95.12 84 ASN A C 1
ATOM 666 O O . ASN A 1 84 ? -16.251 3.818 28.299 1.00 95.12 84 ASN A O 1
ATOM 670 N N . PRO A 1 85 ? -17.404 3.002 30.057 1.00 93.69 85 PRO A N 1
ATOM 671 C CA . PRO A 1 85 ? -17.479 1.643 29.531 1.00 93.69 85 PRO A CA 1
ATOM 672 C C . PRO A 1 85 ? -18.315 1.549 28.252 1.00 93.69 85 PRO A C 1
ATOM 674 O O . PRO A 1 85 ? -17.962 0.764 27.381 1.00 93.69 85 PRO A O 1
ATOM 677 N N . GLU A 1 86 ? -19.357 2.372 28.103 1.00 92.75 86 GLU A N 1
ATOM 678 C CA . GLU A 1 86 ? -20.258 2.340 26.943 1.00 92.75 86 GLU A CA 1
ATOM 679 C C . GLU A 1 86 ? -19.520 2.668 25.641 1.00 92.75 86 GLU A C 1
ATOM 681 O O . GLU A 1 86 ? -19.627 1.928 24.668 1.00 92.75 86 GLU A O 1
ATOM 686 N N . VAL A 1 87 ? -18.705 3.730 25.639 1.00 92.31 87 VAL A N 1
ATOM 687 C CA . VAL A 1 87 ? -17.896 4.114 24.468 1.00 92.31 87 VAL A CA 1
ATOM 688 C C . VAL A 1 87 ? -16.891 3.022 24.098 1.00 92.31 87 VAL A C 1
ATOM 690 O O . VAL A 1 87 ? -16.675 2.745 22.918 1.00 92.31 87 VAL A O 1
ATOM 693 N N . VAL A 1 88 ? -16.256 2.407 25.099 1.00 91.50 88 VAL A N 1
ATOM 694 C CA . VAL A 1 88 ? -15.257 1.355 24.869 1.00 91.50 88 VAL A CA 1
ATOM 695 C C . VAL A 1 88 ? -15.905 0.089 24.332 1.00 91.50 88 VAL A C 1
ATOM 697 O O . VAL A 1 88 ? -15.382 -0.498 23.387 1.00 91.50 88 VAL A O 1
ATOM 700 N N . ASP A 1 89 ? -17.026 -0.323 24.919 1.00 89.81 89 ASP A N 1
ATOM 701 C CA . ASP A 1 89 ? -17.760 -1.503 24.478 1.00 89.81 89 ASP A CA 1
ATOM 702 C C . ASP A 1 89 ? -18.320 -1.289 23.062 1.00 89.81 89 ASP A C 1
ATOM 704 O O . ASP A 1 89 ? -18.132 -2.166 22.228 1.00 89.81 89 ASP A O 1
ATOM 708 N N . GLU A 1 90 ? -18.841 -0.101 22.718 1.00 88.75 90 GLU A N 1
ATOM 709 C CA . GLU A 1 90 ? -19.260 0.218 21.339 1.00 88.75 90 GLU A CA 1
ATOM 710 C C . GLU A 1 90 ? -18.100 0.105 20.333 1.00 88.75 90 GLU A C 1
ATOM 712 O O . GLU A 1 90 ? -18.260 -0.484 19.264 1.00 88.75 90 GLU A O 1
ATOM 717 N N . ILE A 1 91 ? -16.919 0.647 20.655 1.00 87.88 91 ILE A N 1
ATOM 718 C CA . ILE A 1 91 ? -15.742 0.544 19.778 1.00 87.88 91 ILE A CA 1
ATOM 719 C C . ILE A 1 91 ? -15.313 -0.917 19.619 1.00 87.88 91 ILE A C 1
ATOM 721 O O . ILE A 1 91 ? -15.040 -1.350 18.501 1.00 87.88 91 ILE A O 1
ATOM 725 N N . ILE A 1 92 ? -15.246 -1.679 20.714 1.00 85.75 92 ILE A N 1
ATOM 726 C CA . ILE A 1 92 ? -14.825 -3.084 20.680 1.00 85.75 92 ILE A CA 1
ATOM 727 C C . ILE A 1 92 ? -15.830 -3.935 19.926 1.00 85.75 92 ILE A C 1
ATOM 729 O O . ILE A 1 92 ? -15.401 -4.759 19.125 1.00 85.75 92 ILE A O 1
ATOM 733 N N . ASP A 1 93 ? -17.126 -3.740 20.143 1.00 84.06 93 ASP A N 1
ATOM 734 C CA . ASP A 1 93 ? -18.162 -4.480 19.434 1.00 84.06 93 ASP A CA 1
ATOM 735 C C . ASP A 1 93 ? -18.070 -4.186 17.934 1.00 84.06 93 ASP A C 1
ATOM 737 O O . ASP A 1 93 ? -17.981 -5.127 17.157 1.00 84.06 93 ASP A O 1
ATOM 741 N N . ARG A 1 94 ? -17.909 -2.924 17.508 1.00 81.69 94 ARG A N 1
ATOM 742 C CA . ARG A 1 94 ? -17.702 -2.598 16.082 1.00 81.69 94 ARG A CA 1
ATOM 743 C C . ARG A 1 94 ? -16.414 -3.179 15.500 1.00 81.69 94 ARG A C 1
ATOM 745 O O . ARG A 1 94 ? -16.409 -3.622 14.354 1.00 81.69 94 ARG A O 1
ATOM 752 N N . LEU A 1 95 ? -15.313 -3.163 16.252 1.00 77.94 95 LEU A N 1
ATOM 753 C CA . LEU A 1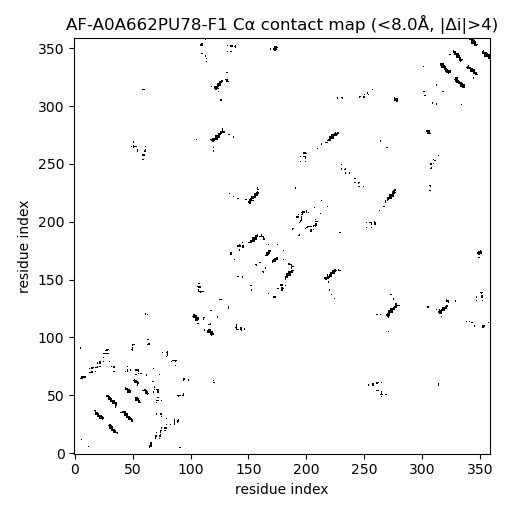 95 ? -14.052 -3.775 15.818 1.00 77.94 95 LEU A CA 1
ATOM 754 C C . LEU A 1 95 ? -14.175 -5.298 15.720 1.00 77.94 95 LEU A C 1
ATOM 756 O O . LEU A 1 95 ? -13.660 -5.892 14.777 1.00 77.94 95 LEU A O 1
ATOM 760 N N . THR A 1 96 ? -14.874 -5.915 16.673 1.00 73.25 96 THR A N 1
ATOM 761 C CA . THR A 1 96 ? -15.080 -7.364 16.742 1.00 73.25 96 THR A CA 1
ATOM 762 C C . THR A 1 96 ? -16.045 -7.815 15.654 1.00 73.25 96 THR A C 1
ATOM 764 O O . THR A 1 96 ? -15.698 -8.717 14.904 1.00 73.25 96 THR A O 1
ATOM 767 N N . GLU A 1 97 ? -17.185 -7.145 15.476 1.00 69.50 97 GLU A N 1
ATOM 768 C CA . GLU A 1 97 ? -18.110 -7.365 14.358 1.00 69.50 97 GLU A CA 1
ATOM 769 C C . GLU A 1 97 ? -17.379 -7.237 13.021 1.00 69.50 97 GLU A C 1
ATOM 771 O O . GLU A 1 97 ? -17.461 -8.138 12.194 1.00 69.50 97 GLU A O 1
ATOM 776 N N . LYS A 1 98 ? -16.571 -6.188 12.818 1.00 58.97 98 LYS A N 1
ATOM 777 C CA . LYS A 1 98 ? -15.749 -6.071 11.603 1.00 58.97 98 LYS A CA 1
ATOM 778 C C . LYS A 1 98 ? -14.726 -7.201 11.460 1.00 58.97 98 LYS A C 1
ATOM 780 O O . LYS A 1 98 ? -14.460 -7.619 10.341 1.00 58.97 98 LYS A O 1
ATOM 785 N N . SER A 1 99 ? -14.154 -7.696 12.559 1.00 56.41 99 SER A N 1
ATOM 786 C CA . SER A 1 99 ? -13.213 -8.825 12.531 1.00 56.41 99 SER A CA 1
ATOM 787 C C . SER A 1 99 ? -13.889 -10.182 12.285 1.00 56.41 99 SER A C 1
ATOM 789 O O . SER A 1 99 ? -13.278 -11.064 11.685 1.00 56.41 99 SER A O 1
ATOM 791 N N . GLU A 1 100 ? -15.139 -10.352 12.731 1.00 50.66 100 GLU A N 1
ATOM 792 C CA . GLU A 1 100 ? -15.909 -11.597 12.633 1.00 50.66 100 GLU A CA 1
ATOM 793 C C . GLU A 1 100 ? -16.714 -11.695 11.327 1.00 50.66 100 GLU A C 1
ATOM 795 O O . GLU A 1 100 ? -16.952 -12.807 10.855 1.00 50.66 100 GLU A O 1
ATOM 800 N N . VAL A 1 101 ? -17.115 -10.567 10.726 1.00 46.03 101 VAL A N 1
ATOM 801 C CA . VAL A 1 101 ? -18.019 -10.546 9.562 1.00 46.03 101 VAL A CA 1
ATOM 802 C C . VAL A 1 101 ? -17.297 -10.732 8.226 1.00 46.03 101 VAL A C 1
ATOM 804 O O . VAL A 1 101 ? -17.861 -11.371 7.350 1.00 46.03 101 VAL A O 1
ATOM 807 N N . GLU A 1 102 ? -16.055 -10.287 8.048 1.00 46.22 102 GLU A N 1
ATOM 808 C CA . GLU A 1 102 ? -15.294 -10.522 6.812 1.00 46.22 102 GLU A CA 1
ATOM 809 C C . GLU A 1 102 ? -13.815 -10.232 7.093 1.00 46.22 102 GLU A C 1
ATOM 811 O O . GLU A 1 102 ? -13.450 -9.123 7.483 1.00 46.22 102 GLU A O 1
ATOM 816 N N . LYS A 1 103 ? -12.917 -11.203 6.867 1.00 52.06 103 LYS A N 1
ATOM 817 C CA . LYS A 1 103 ? -11.504 -10.847 6.668 1.00 52.06 103 LYS A CA 1
ATOM 818 C C . LYS A 1 103 ? -11.489 -9.797 5.559 1.00 52.06 103 LYS A C 1
ATOM 820 O O . LYS A 1 103 ? -12.091 -10.049 4.523 1.00 52.06 103 LYS A O 1
ATOM 825 N N . PHE A 1 104 ? -10.815 -8.666 5.789 1.00 69.12 104 PHE A N 1
ATOM 826 C CA . PHE A 1 104 ? -10.782 -7.434 4.979 1.00 69.12 104 PHE A CA 1
ATOM 827 C C . PHE A 1 104 ? -10.300 -7.590 3.523 1.00 69.12 104 PHE A C 1
ATOM 829 O O . PHE A 1 104 ? -9.768 -6.645 2.946 1.00 69.12 104 PHE A O 1
ATOM 836 N N . TYR A 1 105 ? -10.419 -8.764 2.920 1.00 80.88 105 TYR A N 1
ATOM 837 C CA . TYR A 1 105 ? -10.134 -8.972 1.526 1.00 80.88 105 TYR A CA 1
ATOM 838 C C . TYR A 1 105 ? -11.222 -8.357 0.658 1.00 80.88 105 TYR A C 1
ATOM 840 O O . TYR A 1 105 ? -12.397 -8.698 0.713 1.00 80.88 105 TYR A O 1
ATOM 848 N N . VAL A 1 106 ? -10.778 -7.434 -0.171 1.00 87.81 106 VAL A N 1
ATOM 849 C CA . VAL A 1 106 ? -11.542 -6.808 -1.225 1.00 87.81 106 VAL A CA 1
ATOM 850 C C . VAL A 1 106 ? -11.306 -7.622 -2.486 1.00 87.81 106 VAL A C 1
ATOM 852 O O . VAL A 1 106 ? -10.176 -7.678 -2.985 1.00 87.81 106 VAL A O 1
ATOM 855 N N . GLU A 1 107 ? -12.367 -8.251 -2.986 1.00 92.38 107 GLU A N 1
ATOM 856 C CA . GLU A 1 107 ? -12.359 -8.897 -4.295 1.00 92.38 107 GLU A CA 1
ATOM 857 C C . GLU A 1 107 ? -12.193 -7.831 -5.383 1.00 92.38 107 GLU A C 1
ATOM 859 O O . GLU A 1 107 ? -12.868 -6.798 -5.395 1.00 92.38 107 GLU A O 1
ATOM 864 N N . THR A 1 108 ? -11.246 -8.053 -6.290 1.00 94.00 108 THR A N 1
ATOM 865 C CA . THR A 1 108 ? -10.850 -7.051 -7.287 1.00 94.00 108 THR A CA 1
ATOM 866 C C . THR A 1 108 ? -11.306 -7.383 -8.705 1.00 94.00 108 THR A C 1
ATOM 868 O O . THR A 1 108 ? -11.132 -6.558 -9.605 1.00 94.00 108 THR A O 1
ATOM 871 N N . GLY A 1 109 ? -11.839 -8.585 -8.933 1.00 94.19 109 GLY A N 1
ATOM 872 C CA . GLY A 1 109 ? -12.101 -9.130 -10.263 1.00 94.19 109 GLY A CA 1
ATOM 873 C C . GLY A 1 109 ? -10.816 -9.404 -11.057 1.00 94.19 109 GLY A C 1
ATOM 874 O O . GLY A 1 109 ? -10.822 -9.368 -12.292 1.00 94.19 109 GLY A O 1
ATOM 875 N N . SER A 1 110 ? -9.681 -9.601 -10.380 1.00 95.56 110 SER A N 1
ATOM 876 C CA . SER A 1 110 ? -8.356 -9.689 -11.001 1.00 95.56 110 SER A CA 1
ATOM 877 C C . SER A 1 110 ? -7.551 -10.900 -10.525 1.00 95.56 110 SER A C 1
ATOM 879 O O . SER A 1 110 ? -7.952 -11.651 -9.645 1.00 95.56 110 SER A O 1
ATOM 881 N N . PHE A 1 111 ? -6.366 -11.102 -11.111 1.00 97.25 111 PHE A N 1
ATOM 882 C CA . PHE A 1 111 ? -5.496 -12.237 -10.782 1.00 97.25 111 PHE A CA 1
ATOM 883 C C . PHE A 1 111 ? -5.111 -12.321 -9.292 1.00 97.25 111 PHE A C 1
ATOM 885 O O . PHE A 1 111 ? -4.712 -13.391 -8.838 1.00 97.25 111 PHE A O 1
ATOM 892 N N . ILE A 1 112 ? -5.183 -11.211 -8.545 1.00 97.25 112 ILE A N 1
ATOM 893 C CA . ILE A 1 112 ? -4.823 -11.176 -7.122 1.00 97.25 112 ILE A CA 1
ATOM 894 C C . ILE A 1 112 ? -5.856 -11.895 -6.243 1.00 97.25 112 ILE A C 1
ATOM 896 O O . ILE A 1 112 ? -5.512 -12.321 -5.145 1.00 97.25 112 ILE A O 1
ATOM 900 N N . ASP A 1 113 ? -7.077 -12.106 -6.744 1.00 96.50 113 ASP A N 1
ATOM 901 C CA . ASP A 1 113 ? -8.148 -12.794 -6.014 1.00 96.50 113 ASP A CA 1
ATOM 902 C C . ASP A 1 113 ? -7.835 -14.290 -5.827 1.00 96.50 113 ASP A C 1
ATOM 904 O O . ASP A 1 113 ? -8.336 -14.927 -4.905 1.00 96.50 113 ASP A O 1
ATOM 908 N N . ALA A 1 114 ? -6.885 -14.837 -6.600 1.00 96.50 114 ALA A N 1
ATOM 909 C CA . ALA A 1 114 ? -6.286 -16.146 -6.326 1.00 96.50 114 ALA A CA 1
ATOM 910 C C . ALA A 1 114 ? -5.581 -16.209 -4.954 1.00 96.50 114 ALA A C 1
ATOM 912 O O . ALA A 1 114 ? -5.325 -17.292 -4.437 1.00 96.50 114 ALA A O 1
ATOM 913 N N . PHE A 1 115 ? -5.265 -15.065 -4.344 1.00 95.06 115 PHE A N 1
ATOM 914 C CA . PHE A 1 115 ? -4.744 -14.943 -2.980 1.00 95.06 115 PHE A CA 1
ATOM 915 C C . PHE A 1 115 ? -5.783 -14.356 -2.013 1.00 95.06 115 PHE A C 1
ATOM 917 O O . PHE A 1 115 ? -5.413 -13.686 -1.053 1.00 95.06 115 PHE A O 1
ATOM 924 N N . GLY A 1 116 ? -7.072 -14.521 -2.306 1.00 91.75 116 GLY A N 1
ATOM 925 C CA . GLY A 1 116 ? -8.162 -13.978 -1.499 1.00 91.75 116 GLY A CA 1
ATOM 926 C C . GLY A 1 116 ? -8.526 -12.527 -1.816 1.00 91.75 116 GLY A C 1
ATOM 927 O O . GLY A 1 116 ? -9.621 -12.124 -1.467 1.00 91.75 116 GLY A O 1
ATOM 928 N N . GLY A 1 117 ? -7.677 -11.757 -2.510 1.00 93.75 117 GLY A N 1
ATOM 929 C CA . GLY A 1 117 ? -7.937 -10.357 -2.880 1.00 93.75 117 GLY A CA 1
ATOM 930 C C . GLY A 1 117 ? -6.936 -9.379 -2.255 1.00 93.75 117 GLY A C 1
ATOM 931 O O . GLY A 1 117 ? -5.797 -9.741 -1.946 1.00 93.75 117 GLY A O 1
ATOM 932 N N . LEU A 1 118 ? -7.337 -8.117 -2.071 1.00 93.94 118 LEU A N 1
ATOM 933 C CA . LEU A 1 118 ? -6.523 -7.098 -1.388 1.00 93.94 118 LEU A CA 1
ATOM 934 C C . LEU A 1 118 ? -6.997 -6.846 0.037 1.00 93.94 118 LEU A C 1
ATOM 936 O O . LEU A 1 118 ? -8.184 -6.686 0.255 1.00 93.94 118 LEU A O 1
ATOM 940 N N . VAL A 1 119 ? -6.084 -6.671 0.988 1.00 90.38 119 VAL A N 1
ATOM 941 C CA . VAL A 1 119 ? -6.465 -6.359 2.374 1.00 90.38 119 VAL A CA 1
ATOM 942 C C . VAL A 1 119 ? -6.754 -4.863 2.536 1.00 90.38 119 VAL A C 1
ATOM 944 O O . VAL A 1 119 ? -5.871 -4.024 2.338 1.00 90.38 119 VAL A O 1
ATOM 947 N N . SER A 1 120 ? -7.990 -4.524 2.894 1.00 89.56 120 SER A N 1
ATOM 948 C CA . SER A 1 120 ? -8.415 -3.162 3.201 1.00 89.56 120 SER A CA 1
ATOM 949 C C . SER A 1 120 ? -7.775 -2.645 4.488 1.00 89.56 120 SER A C 1
ATOM 951 O O . SER A 1 120 ? -7.623 -3.381 5.460 1.00 89.56 120 SER 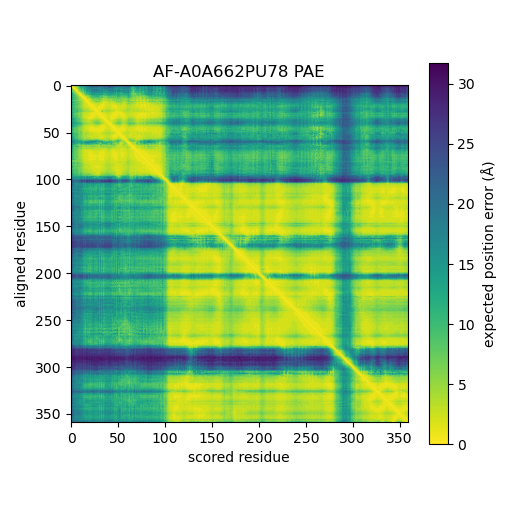A O 1
ATOM 953 N N . GLY A 1 121 ? -7.388 -1.367 4.498 1.00 88.00 121 GLY A N 1
ATOM 954 C CA . GLY A 1 121 ? -6.706 -0.746 5.634 1.00 88.00 121 GLY A CA 1
ATOM 955 C C . GLY A 1 121 ? -5.219 -1.089 5.740 1.00 88.00 121 GLY A C 1
ATOM 956 O O . GLY A 1 121 ? -4.561 -0.597 6.655 1.00 88.00 121 GLY A O 1
ATOM 957 N N . ASP A 1 122 ? -4.679 -1.877 4.806 1.00 89.25 122 ASP A N 1
ATOM 958 C CA . ASP A 1 122 ? -3.302 -2.363 4.834 1.00 89.25 122 ASP A CA 1
ATOM 959 C C . ASP A 1 122 ? -2.525 -2.089 3.541 1.00 89.25 122 ASP A C 1
ATOM 961 O O . ASP A 1 122 ? -3.067 -1.825 2.462 1.00 89.25 122 ASP A O 1
ATOM 965 N N . ILE A 1 123 ? -1.197 -2.162 3.668 1.00 93.56 123 ILE A N 1
ATOM 966 C CA . ILE A 1 123 ? -0.261 -1.976 2.559 1.00 93.56 123 ILE A CA 1
ATOM 967 C C . ILE A 1 123 ? 0.151 -3.335 1.987 1.00 93.56 123 ILE A C 1
ATOM 969 O O . ILE A 1 123 ? 0.770 -4.164 2.664 1.00 93.56 123 ILE A O 1
ATOM 973 N N . THR A 1 124 ? -0.130 -3.507 0.699 1.00 96.00 124 THR A N 1
ATOM 974 C CA . THR A 1 124 ? 0.369 -4.577 -0.162 1.00 96.00 124 THR A CA 1
ATOM 975 C C . THR A 1 124 ? 1.594 -4.095 -0.938 1.00 96.00 124 THR A C 1
ATOM 977 O O . THR A 1 124 ? 1.540 -3.095 -1.654 1.00 96.00 124 THR A O 1
ATOM 980 N N . LEU A 1 125 ? 2.712 -4.813 -0.834 1.00 96.88 125 LEU A N 1
ATOM 981 C CA . LEU A 1 125 ? 3.950 -4.498 -1.549 1.00 96.88 125 LEU A CA 1
ATOM 982 C C . LEU A 1 125 ? 4.176 -5.455 -2.716 1.00 96.88 125 LEU A C 1
ATOM 984 O O . LEU A 1 125 ? 4.389 -6.644 -2.503 1.00 96.88 125 LEU A O 1
ATOM 988 N N . PHE A 1 126 ? 4.242 -4.934 -3.939 1.00 97.44 126 PHE A N 1
ATOM 989 C CA . PHE A 1 126 ? 4.753 -5.662 -5.102 1.00 97.44 126 PHE A CA 1
ATOM 990 C C . PHE A 1 126 ? 6.211 -5.272 -5.352 1.00 97.44 126 PHE A C 1
ATOM 992 O O . PHE A 1 126 ? 6.501 -4.121 -5.684 1.00 97.44 126 PHE A O 1
ATOM 999 N N . TYR A 1 127 ? 7.144 -6.218 -5.253 1.00 95.75 127 TYR A N 1
ATOM 1000 C CA . TYR A 1 127 ? 8.558 -5.964 -5.547 1.00 95.75 127 TYR A CA 1
ATOM 1001 C C . TYR A 1 127 ? 9.135 -6.963 -6.552 1.00 95.75 127 TYR A C 1
ATOM 1003 O O . TYR A 1 127 ? 8.616 -8.057 -6.735 1.00 95.75 127 TYR A O 1
ATOM 1011 N N . GLY A 1 128 ? 10.189 -6.566 -7.267 1.00 93.50 128 GLY A N 1
ATOM 1012 C CA . GLY A 1 128 ? 10.738 -7.356 -8.373 1.00 93.50 128 GLY A CA 1
ATOM 1013 C C . GLY A 1 128 ? 11.549 -6.520 -9.369 1.00 93.50 128 GLY A C 1
ATOM 1014 O O . GLY A 1 128 ? 11.528 -5.284 -9.290 1.00 93.50 128 GLY A O 1
ATOM 1015 N N . PRO A 1 129 ? 12.274 -7.151 -10.307 1.00 90.69 129 PRO A N 1
ATOM 1016 C CA . PRO A 1 129 ? 13.118 -6.448 -11.274 1.00 90.69 129 PRO A CA 1
ATOM 1017 C C . PRO A 1 129 ? 12.299 -5.601 -12.261 1.00 90.69 129 PRO A C 1
ATOM 1019 O O . PRO A 1 129 ? 11.080 -5.747 -12.381 1.00 90.69 129 PRO A O 1
ATOM 1022 N N . ASN A 1 130 ? 12.950 -4.677 -12.968 1.00 88.75 130 ASN A N 1
ATOM 1023 C CA . ASN A 1 130 ? 12.289 -3.887 -14.012 1.00 88.75 130 ASN A CA 1
ATOM 1024 C C . ASN A 1 130 ? 11.705 -4.808 -15.093 1.00 88.75 130 ASN A C 1
ATOM 1026 O O . ASN A 1 130 ? 12.297 -5.827 -15.433 1.00 88.75 130 ASN A O 1
ATOM 1030 N N . GLY A 1 131 ? 10.514 -4.474 -15.595 1.00 87.62 131 GLY A N 1
ATOM 1031 C CA . GLY A 1 131 ? 9.820 -5.298 -16.591 1.00 87.62 131 GLY A CA 1
ATOM 1032 C C . GLY A 1 131 ? 9.193 -6.594 -16.059 1.00 87.62 131 GLY A C 1
ATOM 1033 O O . GLY A 1 131 ? 8.635 -7.342 -16.851 1.00 87.62 131 GLY A O 1
ATOM 1034 N N . SER A 1 132 ? 9.212 -6.861 -14.746 1.00 92.44 132 SER A N 1
ATOM 1035 C CA . SER A 1 132 ? 8.651 -8.107 -14.193 1.00 92.44 132 SER A CA 1
ATOM 1036 C C . SER A 1 132 ? 7.122 -8.190 -14.160 1.00 92.44 132 SER A C 1
ATOM 1038 O O . SER A 1 132 ? 6.590 -9.245 -13.850 1.00 92.44 132 SER A O 1
ATOM 1040 N N . GLY A 1 133 ? 6.410 -7.098 -14.459 1.00 92.50 133 GLY A N 1
ATOM 1041 C CA . GLY A 1 133 ? 4.942 -7.059 -14.449 1.00 92.50 133 GLY A CA 1
ATOM 1042 C C . GLY A 1 133 ? 4.308 -6.334 -13.259 1.00 92.50 133 GLY A C 1
ATOM 1043 O O . GLY A 1 133 ? 3.093 -6.211 -13.231 1.00 92.50 133 GLY A O 1
ATOM 1044 N N . LYS A 1 134 ? 5.085 -5.781 -12.313 1.00 95.25 134 LYS A N 1
ATOM 1045 C CA . LYS A 1 134 ? 4.555 -5.043 -11.138 1.00 95.25 134 LYS A CA 1
ATOM 1046 C C . LYS A 1 134 ? 3.550 -3.945 -11.501 1.00 95.25 134 LYS A C 1
ATOM 1048 O O . LYS A 1 134 ? 2.407 -4.004 -11.062 1.00 95.25 134 LYS A O 1
ATOM 1053 N N . SER A 1 135 ? 3.974 -2.972 -12.313 1.00 93.44 135 SER A N 1
ATOM 1054 C CA . SER A 1 135 ? 3.137 -1.838 -12.719 1.00 93.44 135 SER A CA 1
ATOM 1055 C C . SER A 1 135 ? 1.928 -2.311 -13.527 1.00 93.44 135 SER A C 1
ATOM 1057 O O . SER A 1 135 ? 0.810 -1.890 -13.257 1.00 93.44 135 SER A O 1
ATOM 1059 N N . THR A 1 136 ? 2.112 -3.266 -14.451 1.00 93.38 136 THR A N 1
ATOM 1060 C CA . THR A 1 136 ? 0.996 -3.851 -15.213 1.00 93.38 136 THR A CA 1
ATOM 1061 C C . THR A 1 136 ? 0.003 -4.582 -14.310 1.00 93.38 136 THR A C 1
ATOM 1063 O O . THR A 1 136 ? -1.200 -4.461 -14.515 1.00 93.38 136 THR A O 1
ATOM 1066 N N . GLY A 1 137 ? 0.477 -5.299 -13.291 1.00 95.62 137 GLY A N 1
ATOM 1067 C CA . GLY A 1 137 ? -0.365 -5.971 -12.305 1.00 95.62 137 GLY A CA 1
ATOM 1068 C C . GLY A 1 137 ? -1.169 -4.982 -11.470 1.00 95.62 137 GLY A C 1
ATOM 1069 O O . GLY A 1 137 ? -2.387 -5.100 -11.411 1.00 95.62 137 GLY A O 1
ATOM 1070 N N . ALA A 1 138 ? -0.516 -3.960 -10.909 1.00 95.88 138 ALA A N 1
ATOM 1071 C CA . ALA A 1 138 ? -1.190 -2.906 -10.149 1.00 95.88 138 ALA A CA 1
ATOM 1072 C C . ALA A 1 138 ? -2.252 -2.179 -10.993 1.00 95.88 138 ALA A C 1
ATOM 1074 O O . ALA A 1 138 ? -3.369 -1.952 -10.535 1.00 95.88 138 ALA A O 1
ATOM 1075 N N . MET A 1 139 ? -1.944 -1.879 -12.257 1.00 93.31 139 MET A N 1
ATOM 1076 C CA . MET A 1 139 ? -2.928 -1.309 -13.174 1.00 93.31 139 MET A CA 1
ATOM 1077 C C . MET A 1 139 ? -4.068 -2.270 -13.509 1.00 93.31 139 MET A C 1
ATOM 1079 O O . MET A 1 139 ? -5.202 -1.824 -13.633 1.00 93.31 139 MET A O 1
ATOM 1083 N N . THR A 1 140 ? -3.782 -3.561 -13.697 1.00 94.69 140 THR A N 1
ATOM 1084 C CA . THR A 1 140 ? -4.810 -4.574 -13.987 1.00 94.69 140 THR A CA 1
ATOM 1085 C C . THR A 1 140 ? -5.805 -4.644 -12.840 1.00 94.69 140 THR A C 1
ATOM 1087 O O . THR A 1 140 ? -7.007 -4.607 -13.081 1.00 94.69 140 THR A O 1
ATOM 1090 N N . ILE A 1 141 ? -5.294 -4.661 -11.607 1.00 96.75 141 ILE A N 1
ATOM 1091 C CA . ILE A 1 141 ? -6.100 -4.612 -10.390 1.00 96.75 141 ILE A CA 1
ATOM 1092 C C . ILE A 1 141 ? -6.962 -3.348 -10.379 1.00 96.75 141 ILE A C 1
ATOM 1094 O O . ILE A 1 141 ? -8.171 -3.453 -10.238 1.00 96.75 141 ILE A O 1
ATOM 1098 N N . ALA A 1 142 ? -6.384 -2.163 -10.613 1.00 95.50 142 ALA A N 1
ATOM 1099 C CA . ALA A 1 142 ? -7.165 -0.925 -10.669 1.00 95.50 142 ALA A CA 1
ATOM 1100 C C . ALA A 1 142 ? -8.255 -0.954 -11.748 1.00 95.50 142 ALA A C 1
ATOM 1102 O O . ALA A 1 142 ? -9.397 -0.569 -11.503 1.00 95.50 142 ALA A O 1
ATOM 1103 N N . ALA A 1 143 ? -7.903 -1.411 -12.950 1.00 93.50 143 ALA A N 1
ATOM 1104 C CA . ALA A 1 143 ? -8.820 -1.443 -14.074 1.00 93.50 143 ALA A CA 1
ATOM 1105 C C . ALA A 1 143 ? -10.010 -2.357 -13.789 1.00 93.50 143 ALA A C 1
ATOM 1107 O O . ALA A 1 143 ? -11.149 -1.922 -13.940 1.00 93.50 143 ALA A O 1
ATOM 1108 N N . LYS A 1 144 ? -9.741 -3.575 -13.315 1.00 94.56 144 LYS A N 1
ATOM 1109 C CA . LYS A 1 144 ? -10.773 -4.551 -12.972 1.00 94.56 144 LYS A CA 1
ATOM 1110 C C . LYS A 1 144 ? -11.599 -4.122 -11.777 1.00 94.56 144 LYS A C 1
ATOM 1112 O O . LYS A 1 144 ? -12.816 -4.052 -11.883 1.00 94.56 144 LYS A O 1
ATOM 1117 N N . PHE A 1 145 ? -10.951 -3.681 -10.708 1.00 95.56 145 PHE A N 1
ATOM 1118 C CA . PHE A 1 145 ? -11.663 -3.289 -9.505 1.00 95.56 145 PHE A CA 1
ATOM 1119 C C . PHE A 1 145 ? -12.616 -2.115 -9.766 1.00 95.56 145 PHE A C 1
ATOM 1121 O O . PHE A 1 145 ? -13.760 -2.129 -9.323 1.00 95.56 145 PHE A O 1
ATOM 1128 N N . SER A 1 146 ? -12.215 -1.152 -10.605 1.00 94.81 146 SER A N 1
ATOM 1129 C CA . SER A 1 146 ? -13.080 -0.029 -10.992 1.00 94.81 146 SER A CA 1
ATOM 1130 C C . SER A 1 146 ? -14.362 -0.420 -11.745 1.00 94.81 146 SER A C 1
ATOM 1132 O O . SER A 1 146 ? -15.306 0.376 -11.778 1.00 94.81 146 SER A O 1
ATOM 1134 N N . GLU A 1 147 ? -14.421 -1.610 -12.356 1.00 92.00 147 GLU A N 1
ATOM 1135 C CA . GLU A 1 147 ? -15.632 -2.128 -13.012 1.00 92.00 147 GLU A CA 1
ATOM 1136 C C . GLU A 1 147 ? -16.723 -2.456 -11.978 1.00 92.00 147 GLU A C 1
ATOM 1138 O O . GLU A 1 147 ? -17.904 -2.361 -12.304 1.00 92.00 147 GLU A O 1
ATOM 1143 N N . HIS A 1 148 ? -16.330 -2.735 -10.731 1.00 89.75 148 HIS A N 1
ATOM 1144 C CA . HIS A 1 148 ? -17.216 -3.108 -9.625 1.00 89.75 148 HIS A CA 1
ATOM 1145 C C . HIS A 1 148 ? -17.553 -1.952 -8.674 1.00 89.75 148 HIS A C 1
ATOM 1147 O O . HIS A 1 148 ? -18.505 -2.052 -7.909 1.00 89.75 148 HIS A O 1
ATOM 1153 N N . LEU A 1 149 ? -16.795 -0.852 -8.722 1.00 91.88 149 LEU A N 1
ATOM 1154 C CA . LEU A 1 149 ? -17.059 0.322 -7.883 1.00 91.88 149 LEU A CA 1
ATOM 1155 C C . LEU A 1 149 ? -18.347 1.038 -8.308 1.00 91.88 149 LEU A C 1
ATOM 1157 O O . LEU A 1 149 ? -18.678 1.065 -9.496 1.00 91.88 149 LEU A O 1
ATOM 1161 N N . GLY A 1 150 ? -19.023 1.693 -7.371 1.00 92.38 150 GLY A N 1
ATOM 1162 C CA . GLY A 1 150 ? -20.022 2.710 -7.670 1.00 92.38 150 GLY A CA 1
ATOM 1163 C C . GLY A 1 150 ? -19.333 4.024 -8.039 1.00 92.38 150 GLY A C 1
ATOM 1164 O O . GLY A 1 150 ? -18.672 4.127 -9.084 1.00 92.38 150 GLY A O 1
ATOM 1165 N N . ASP A 1 151 ? -19.482 5.016 -7.164 1.00 93.75 151 ASP A N 1
ATOM 1166 C CA . ASP A 1 151 ? -18.895 6.353 -7.305 1.00 93.75 151 ASP A CA 1
ATOM 1167 C C . ASP A 1 151 ? -17.488 6.478 -6.701 1.00 93.75 151 ASP A C 1
ATOM 1169 O O . ASP A 1 151 ? -16.811 7.495 -6.920 1.00 93.75 151 ASP A O 1
ATOM 1173 N N . GLU A 1 152 ? -17.020 5.441 -5.999 1.00 95.75 152 GLU A N 1
ATOM 1174 C CA . GLU A 1 152 ? -15.708 5.420 -5.368 1.00 95.75 152 GLU A CA 1
ATOM 1175 C C . GLU A 1 152 ? -14.573 5.584 -6.388 1.00 95.75 152 GLU A C 1
ATOM 1177 O O . GLU A 1 152 ? -14.653 5.200 -7.563 1.00 95.75 152 GLU A O 1
ATOM 1182 N N . LYS A 1 153 ? -13.474 6.176 -5.920 1.00 96.94 153 LYS A N 1
ATOM 1183 C CA . LYS A 1 153 ? -12.315 6.524 -6.737 1.00 96.94 153 LYS A CA 1
ATOM 1184 C C . LYS A 1 153 ? -11.121 5.638 -6.436 1.00 96.94 153 LYS A C 1
ATOM 1186 O O . LYS A 1 153 ? -10.851 5.263 -5.297 1.00 96.94 153 LYS A O 1
ATOM 1191 N N . ILE A 1 154 ? -10.340 5.390 -7.476 1.00 97.19 154 ILE A N 1
ATOM 1192 C CA . ILE A 1 154 ? -8.989 4.846 -7.370 1.00 97.19 154 ILE A CA 1
ATOM 1193 C C . ILE A 1 154 ? -8.013 6.012 -7.450 1.00 97.19 154 ILE A C 1
ATOM 1195 O O . ILE A 1 154 ? -8.149 6.875 -8.310 1.00 97.19 154 ILE A O 1
ATOM 1199 N N . VAL A 1 155 ? -7.006 6.046 -6.588 1.00 97.31 155 VAL A N 1
ATOM 1200 C CA . VAL A 1 155 ? -5.926 7.033 -6.656 1.00 97.31 155 VAL A CA 1
ATOM 1201 C C . VAL A 1 155 ? -4.675 6.343 -7.180 1.00 97.31 155 VAL A C 1
ATOM 1203 O O . VAL A 1 155 ? -4.149 5.440 -6.534 1.00 97.31 155 VAL A O 1
ATOM 1206 N N . TYR A 1 156 ? -4.176 6.765 -8.343 1.00 95.69 156 TYR A N 1
ATOM 1207 C CA . TYR A 1 156 ? -2.952 6.224 -8.936 1.00 95.69 156 TYR A CA 1
ATOM 1208 C C . TYR A 1 156 ? -1.843 7.274 -8.924 1.00 95.69 156 TYR A C 1
ATOM 1210 O O . TYR A 1 156 ? -1.901 8.272 -9.646 1.00 95.69 156 TYR A O 1
ATOM 1218 N N . VAL A 1 157 ? -0.806 7.032 -8.126 1.00 95.31 157 VAL A N 1
ATOM 1219 C CA . VAL A 1 157 ? 0.374 7.890 -8.014 1.00 95.31 157 VAL A CA 1
ATOM 1220 C C . VAL A 1 157 ? 1.504 7.324 -8.867 1.00 95.31 157 VAL A C 1
ATOM 1222 O O . VAL A 1 157 ? 2.099 6.306 -8.522 1.00 95.31 157 VAL A O 1
ATOM 1225 N N . ASN A 1 158 ? 1.830 8.004 -9.961 1.00 93.25 158 ASN A N 1
ATOM 1226 C CA . ASN A 1 158 ? 2.893 7.621 -10.885 1.00 93.25 158 ASN A CA 1
ATOM 1227 C C . ASN A 1 158 ? 4.150 8.460 -10.636 1.00 93.25 158 ASN A C 1
ATOM 1229 O O . ASN A 1 158 ? 4.207 9.638 -10.986 1.00 93.25 158 ASN A O 1
ATOM 1233 N N . THR A 1 159 ? 5.172 7.857 -10.040 1.00 92.00 159 THR A N 1
ATOM 1234 C CA . THR A 1 159 ? 6.424 8.545 -9.692 1.00 92.00 159 THR A CA 1
ATOM 1235 C C . THR A 1 159 ? 7.517 8.378 -10.748 1.00 92.00 159 THR A C 1
ATOM 1237 O O . THR A 1 159 ? 8.570 9.001 -10.625 1.00 92.00 159 THR A O 1
ATOM 1240 N N . GLU A 1 160 ? 7.301 7.541 -11.769 1.00 85.75 160 GLU A N 1
ATOM 1241 C CA . GLU A 1 160 ? 8.375 7.103 -12.670 1.00 85.75 160 GLU A CA 1
ATOM 1242 C C . GLU A 1 160 ? 8.460 7.881 -13.983 1.00 85.75 160 GLU A C 1
ATOM 1244 O O . GLU A 1 160 ? 9.533 7.967 -14.571 1.00 85.75 160 GLU A O 1
ATOM 1249 N N . THR A 1 161 ? 7.349 8.419 -14.482 1.00 75.69 161 THR A N 1
ATOM 1250 C CA . THR A 1 161 ? 7.266 8.849 -15.895 1.00 75.69 161 THR A CA 1
ATOM 1251 C C . THR A 1 161 ? 6.809 10.291 -16.093 1.00 75.69 161 THR A C 1
ATOM 1253 O O . THR A 1 161 ? 6.708 10.733 -17.232 1.00 75.69 161 THR A O 1
ATOM 1256 N N . GLY A 1 162 ? 6.556 11.045 -15.017 1.00 69.25 162 GLY A N 1
ATOM 1257 C CA . GLY A 1 162 ? 6.165 12.465 -15.059 1.00 69.25 162 GLY A CA 1
ATOM 1258 C C . GLY A 1 162 ? 4.798 12.761 -15.702 1.00 69.25 162 GLY A C 1
ATOM 1259 O O . GLY A 1 162 ? 4.201 13.790 -15.398 1.00 69.25 162 GLY A O 1
ATOM 1260 N N . ASP A 1 163 ? 4.286 11.859 -16.541 1.00 78.19 163 ASP A N 1
ATOM 1261 C CA . ASP A 1 163 ? 2.951 11.874 -17.126 1.00 78.19 163 ASP A CA 1
ATOM 1262 C C . ASP A 1 163 ? 2.009 10.963 -16.310 1.00 78.19 163 ASP A C 1
ATOM 1264 O O . ASP A 1 163 ? 2.229 9.748 -16.244 1.00 78.19 163 ASP A O 1
ATOM 1268 N N . PRO A 1 164 ? 0.942 11.516 -15.706 1.00 68.38 164 PRO A N 1
ATOM 1269 C CA . PRO A 1 164 ? -0.017 10.753 -14.913 1.00 68.38 164 PRO A CA 1
ATOM 1270 C C . PRO A 1 164 ? -0.750 9.656 -15.701 1.00 68.38 164 PRO A C 1
ATOM 1272 O O . PRO A 1 164 ? -1.151 8.659 -15.104 1.00 68.38 164 PRO A O 1
ATOM 1275 N N . LEU A 1 165 ? -0.898 9.801 -17.023 1.00 75.56 165 LEU A N 1
ATOM 1276 C CA . LEU A 1 165 ? -1.705 8.917 -17.870 1.00 75.56 165 LEU A CA 1
ATOM 1277 C C . LEU A 1 165 ? -0.887 7.986 -18.766 1.00 75.56 165 LEU A C 1
ATOM 1279 O O . LEU A 1 165 ? -1.467 7.090 -19.385 1.00 75.56 165 LEU A O 1
ATOM 1283 N N . CYS A 1 166 ? 0.437 8.147 -18.853 1.00 71.00 166 CYS A N 1
ATOM 1284 C CA . CYS A 1 166 ? 1.244 7.389 -19.818 1.00 71.00 166 CYS A CA 1
ATOM 1285 C C . CYS A 1 166 ? 1.088 5.870 -19.653 1.00 71.00 166 CYS A C 1
ATOM 1287 O O . CYS A 1 166 ? 1.039 5.138 -20.640 1.00 71.00 166 CYS A O 1
ATOM 1289 N N . ARG A 1 167 ? 0.927 5.405 -18.409 1.00 69.50 167 ARG A N 1
ATOM 1290 C CA . ARG A 1 167 ? 0.733 3.998 -18.066 1.00 69.50 167 ARG A CA 1
ATOM 1291 C C . ARG A 1 167 ? -0.612 3.487 -18.594 1.00 69.50 167 ARG A C 1
ATOM 1293 O O . ARG A 1 167 ? -0.682 2.375 -19.089 1.00 69.50 167 ARG A O 1
ATOM 1300 N N . PHE A 1 168 ? -1.652 4.317 -18.617 1.00 69.00 168 PHE A N 1
ATOM 1301 C CA . PHE A 1 168 ? -3.009 3.962 -19.060 1.00 69.00 168 PHE A CA 1
ATOM 1302 C C . PHE A 1 168 ? -3.225 4.119 -20.572 1.00 69.00 168 PHE A C 1
ATOM 1304 O O . PHE A 1 168 ? -4.289 3.791 -21.103 1.00 69.00 168 PHE A O 1
ATOM 1311 N N . ASN A 1 169 ? -2.213 4.594 -21.296 1.00 65.94 169 ASN A N 1
ATOM 1312 C CA . ASN A 1 169 ? -2.276 4.706 -22.740 1.00 65.94 169 ASN A CA 1
ATOM 1313 C C . ASN A 1 169 ? -2.105 3.326 -23.397 1.00 65.94 169 ASN A C 1
ATOM 1315 O O . ASN A 1 169 ? -1.081 2.653 -23.239 1.00 65.94 169 ASN A O 1
ATOM 1319 N N . LYS A 1 170 ? -3.086 2.950 -24.227 1.00 62.66 170 LYS A N 1
ATOM 1320 C CA . LYS A 1 170 ? -3.106 1.709 -25.025 1.00 62.66 170 LYS A CA 1
ATOM 1321 C C . LYS A 1 170 ? -1.856 1.494 -25.877 1.00 62.66 170 LYS A C 1
ATOM 1323 O O . LYS A 1 170 ? -1.555 0.355 -26.225 1.00 62.66 170 LYS A O 1
ATOM 1328 N N . ARG A 1 171 ? -1.163 2.572 -26.258 1.00 59.31 171 ARG A N 1
ATOM 1329 C CA . ARG A 1 171 ? 0.082 2.498 -27.033 1.00 59.31 171 ARG A CA 1
ATOM 1330 C C . ARG A 1 171 ? 1.269 2.028 -26.198 1.00 59.31 171 ARG A C 1
ATOM 1332 O O . ARG A 1 171 ? 2.188 1.455 -26.768 1.00 59.31 171 ARG A O 1
ATOM 1339 N N . TYR A 1 172 ? 1.248 2.258 -24.886 1.00 58.16 172 TYR A N 1
ATOM 1340 C CA . TYR A 1 172 ? 2.413 2.055 -24.030 1.00 58.16 172 TYR A CA 1
ATOM 1341 C C . TYR A 1 172 ? 2.292 0.828 -23.125 1.00 58.16 172 TYR A C 1
ATOM 1343 O O . TYR A 1 172 ? 3.309 0.177 -22.901 1.00 58.16 172 TYR A O 1
ATOM 1351 N N . MET A 1 173 ? 1.094 0.474 -22.630 1.00 68.31 173 MET A N 1
ATOM 1352 C CA . MET A 1 173 ? 0.947 -0.695 -21.742 1.00 68.31 173 MET A CA 1
ATOM 1353 C C . MET A 1 173 ? -0.362 -1.479 -21.903 1.00 68.31 173 MET A C 1
ATOM 1355 O O . MET A 1 173 ? -0.325 -2.601 -22.404 1.00 68.31 173 MET A O 1
ATOM 1359 N N . MET A 1 174 ? -1.506 -0.933 -21.470 1.00 78.75 174 MET A N 1
ATOM 1360 C CA . MET A 1 174 ? -2.744 -1.711 -21.285 1.00 78.75 174 MET A CA 1
ATOM 1361 C C . MET A 1 174 ? -3.983 -1.018 -21.865 1.00 78.75 174 MET A C 1
ATOM 1363 O O . MET A 1 174 ? -4.085 0.208 -21.903 1.00 78.75 174 MET A O 1
ATOM 1367 N N . ARG A 1 175 ? -4.958 -1.814 -22.310 1.00 79.88 175 ARG A N 1
ATOM 1368 C CA . ARG A 1 175 ? -6.301 -1.395 -22.700 1.00 79.88 175 ARG A CA 1
ATOM 1369 C C . ARG A 1 175 ? -7.160 -1.220 -21.464 1.00 79.88 175 ARG A C 1
ATOM 1371 O O . ARG A 1 175 ? -7.710 -2.174 -20.939 1.00 79.88 175 ARG A O 1
ATOM 1378 N N . VAL A 1 176 ? -7.303 0.034 -21.054 1.00 82.50 176 VAL A N 1
ATOM 1379 C CA . VAL A 1 176 ? -8.211 0.423 -19.974 1.00 82.50 176 VAL A CA 1
ATOM 1380 C C . VAL A 1 176 ? -9.494 1.000 -20.565 1.00 82.50 176 VAL A C 1
ATOM 1382 O O . VAL A 1 176 ? -9.459 1.708 -21.581 1.00 82.50 176 VAL A O 1
ATOM 1385 N N . SER A 1 177 ? -10.638 0.655 -19.973 1.00 85.31 177 SER A N 1
ATOM 1386 C CA . SER A 1 177 ? -11.929 1.203 -20.383 1.00 85.31 177 SER A CA 1
ATOM 1387 C C . SER A 1 177 ? -12.008 2.697 -20.025 1.00 85.31 177 SER A C 1
ATOM 1389 O O . SER A 1 177 ? -11.478 3.115 -18.993 1.00 85.31 177 SER A O 1
ATOM 1391 N N . PRO A 1 178 ? -12.687 3.540 -20.826 1.00 86.75 178 PRO A N 1
ATOM 1392 C CA . PRO A 1 178 ? -12.882 4.947 -20.469 1.00 86.75 178 PRO A CA 1
ATOM 1393 C C . PRO A 1 178 ? -13.579 5.138 -19.115 1.00 86.75 178 PRO A C 1
ATOM 1395 O O . PRO A 1 178 ? -13.313 6.114 -18.420 1.00 86.75 178 PRO A O 1
ATOM 1398 N N . ALA A 1 179 ? -14.458 4.206 -18.730 1.00 87.44 179 ALA A N 1
ATOM 1399 C CA . ALA A 1 179 ? -15.119 4.215 -17.429 1.00 87.44 179 ALA A CA 1
ATOM 1400 C C . ALA A 1 179 ? -14.113 4.059 -16.280 1.00 87.44 179 ALA A C 1
ATOM 1402 O O . ALA A 1 179 ? -14.126 4.860 -15.350 1.00 87.44 179 ALA A O 1
ATOM 1403 N N . SER A 1 180 ? -13.190 3.103 -16.396 1.00 89.31 180 SER A N 1
ATOM 1404 C CA . SER A 1 180 ? -12.122 2.897 -15.417 1.00 89.31 180 SER A CA 1
ATOM 1405 C C . SER A 1 180 ? -11.198 4.115 -15.295 1.00 89.31 180 SER A C 1
ATOM 1407 O O . SER A 1 180 ? -10.887 4.559 -14.188 1.00 89.31 180 SER A O 1
ATOM 1409 N N . VAL A 1 181 ? -10.841 4.740 -16.425 1.00 89.94 181 VAL A N 1
ATOM 1410 C CA . VAL A 1 181 ? -10.055 5.988 -16.429 1.00 89.94 181 VAL A CA 1
ATOM 1411 C C . VAL A 1 181 ? -10.789 7.104 -15.676 1.00 89.94 181 VAL A C 1
ATOM 1413 O O . VAL A 1 181 ? -10.173 7.783 -14.864 1.00 89.94 181 VAL A O 1
ATOM 1416 N N . ARG A 1 182 ? -12.104 7.274 -15.878 1.00 91.06 182 ARG A N 1
ATOM 1417 C CA . ARG A 1 182 ? -12.906 8.293 -15.165 1.00 91.06 182 ARG A CA 1
ATOM 1418 C C . ARG A 1 182 ? -13.043 8.038 -13.661 1.00 91.06 182 ARG A C 1
ATOM 1420 O O . ARG A 1 182 ? -13.256 8.983 -12.905 1.00 91.06 182 ARG A O 1
ATOM 1427 N N . LYS A 1 183 ? -12.942 6.782 -13.226 1.00 94.62 183 LYS A N 1
ATOM 1428 C CA . LYS A 1 183 ? -12.934 6.409 -11.803 1.00 94.62 183 LYS A CA 1
ATOM 1429 C C . LYS A 1 183 ? -11.550 6.520 -11.166 1.00 94.62 183 LYS A C 1
ATOM 1431 O O . LYS A 1 183 ? -11.429 6.353 -9.957 1.00 94.62 183 LYS A O 1
ATOM 1436 N N . THR A 1 184 ? -10.517 6.832 -11.945 1.00 94.50 184 THR A N 1
ATOM 1437 C CA . THR A 1 184 ? -9.147 6.926 -11.447 1.00 94.50 184 THR A CA 1
ATOM 1438 C C . THR A 1 184 ? -8.681 8.379 -11.399 1.00 94.50 184 THR A C 1
ATOM 1440 O O . THR A 1 184 ? -8.630 9.077 -12.409 1.00 94.50 184 THR A O 1
ATOM 1443 N N . ILE A 1 185 ? -8.303 8.839 -10.211 1.00 94.81 185 ILE A N 1
ATOM 1444 C CA . ILE A 1 185 ? -7.601 10.099 -9.996 1.00 94.81 185 ILE A CA 1
ATOM 1445 C C . ILE A 1 185 ? -6.112 9.829 -10.176 1.00 94.81 185 ILE A C 1
ATOM 1447 O O . ILE A 1 185 ? -5.482 9.137 -9.373 1.00 94.81 185 ILE A O 1
ATOM 1451 N N . PHE A 1 186 ? -5.539 10.397 -11.230 1.00 92.88 186 PHE A N 1
ATOM 1452 C CA . PHE A 1 186 ? -4.119 10.263 -11.510 1.00 92.88 186 PHE A CA 1
ATOM 1453 C C . PHE A 1 186 ? -3.323 11.412 -10.909 1.00 92.88 186 PHE A C 1
ATOM 1455 O O . PHE A 1 186 ? -3.654 12.584 -11.090 1.00 92.88 186 PHE A O 1
ATOM 1462 N N . TYR A 1 187 ? -2.226 11.070 -10.245 1.00 93.12 187 TYR A N 1
ATOM 1463 C CA . TYR A 1 187 ? -1.293 12.030 -9.682 1.00 93.12 187 TYR A CA 1
ATOM 1464 C C . TYR A 1 187 ? 0.138 11.668 -10.083 1.00 93.12 187 TYR A C 1
ATOM 1466 O O . TYR A 1 187 ? 0.575 10.536 -9.906 1.00 93.12 187 TYR A O 1
ATOM 1474 N N . ALA A 1 188 ? 0.882 12.628 -10.626 1.00 92.38 188 ALA A N 1
ATOM 1475 C CA . ALA A 1 188 ? 2.276 12.442 -11.021 1.00 92.38 188 ALA A CA 1
ATOM 1476 C C . ALA A 1 188 ? 3.146 13.514 -10.352 1.00 92.38 188 ALA A C 1
ATOM 1478 O O . ALA A 1 188 ? 3.256 14.624 -10.880 1.00 92.38 188 ALA A O 1
ATOM 1479 N N . PRO A 1 189 ? 3.734 13.232 -9.174 1.00 90.69 189 PRO A N 1
ATOM 1480 C CA . PRO A 1 189 ? 4.594 14.194 -8.500 1.00 90.69 189 PRO A CA 1
ATOM 1481 C C . PRO A 1 189 ? 5.868 14.422 -9.313 1.00 90.69 189 PRO A C 1
ATOM 1483 O O . PRO A 1 189 ? 6.575 13.475 -9.665 1.00 90.69 189 PRO A O 1
ATOM 1486 N N . LYS A 1 190 ? 6.208 15.690 -9.553 1.00 87.88 190 LYS A N 1
ATOM 1487 C CA . LYS A 1 190 ? 7.418 16.083 -10.293 1.00 87.88 190 LYS A CA 1
ATOM 1488 C C . LYS A 1 190 ? 8.663 16.084 -9.415 1.00 87.88 190 LYS A C 1
ATOM 1490 O O . LYS A 1 190 ? 9.781 16.062 -9.922 1.00 87.88 190 LYS A O 1
ATOM 1495 N N . THR A 1 191 ? 8.484 16.109 -8.094 1.00 88.12 191 THR A N 1
ATOM 1496 C CA . THR A 1 191 ? 9.582 16.101 -7.124 1.00 88.12 191 THR A CA 1
ATOM 1497 C C . THR A 1 191 ? 9.278 15.202 -5.927 1.00 88.12 191 THR A C 1
ATOM 1499 O O . THR A 1 191 ? 8.124 14.946 -5.580 1.00 88.12 191 THR A O 1
ATOM 1502 N N . GLN A 1 192 ? 10.325 14.775 -5.212 1.00 88.06 192 GLN A N 1
ATOM 1503 C CA . GLN A 1 192 ? 10.156 14.053 -3.945 1.00 88.06 192 GLN A CA 1
ATOM 1504 C C . GLN A 1 192 ? 9.426 14.898 -2.883 1.00 88.06 192 GLN A C 1
ATOM 1506 O O . GLN A 1 192 ? 8.783 14.341 -1.994 1.00 88.06 192 GLN A O 1
ATOM 1511 N N . ASN A 1 193 ? 9.544 16.229 -2.937 1.00 88.69 193 ASN A N 1
ATOM 1512 C CA . ASN A 1 193 ? 8.848 17.109 -2.002 1.00 88.69 193 ASN A CA 1
ATOM 1513 C C . ASN A 1 193 ? 7.346 17.123 -2.281 1.00 88.69 193 ASN A C 1
ATOM 1515 O O . ASN A 1 193 ? 6.586 17.000 -1.332 1.00 88.69 193 ASN A O 1
ATOM 1519 N N . GLU A 1 194 ? 6.926 17.174 -3.546 1.00 90.81 194 GLU A N 1
ATOM 1520 C CA . GLU A 1 194 ? 5.512 17.048 -3.925 1.00 90.81 194 GLU A CA 1
ATOM 1521 C C . GLU A 1 194 ? 4.928 15.707 -3.472 1.00 90.81 194 GLU A C 1
ATOM 1523 O O . GLU A 1 194 ? 3.913 15.693 -2.782 1.00 90.81 194 GLU A O 1
ATOM 1528 N N . LEU A 1 195 ? 5.625 14.589 -3.729 1.00 92.19 195 LEU A N 1
ATOM 1529 C CA . LEU A 1 195 ? 5.213 13.275 -3.215 1.00 92.19 195 LEU A CA 1
ATOM 1530 C C . LEU A 1 195 ? 5.108 13.275 -1.681 1.00 92.19 195 LEU A C 1
ATOM 1532 O O . LEU A 1 195 ? 4.184 12.695 -1.114 1.00 92.19 195 LEU A O 1
ATOM 1536 N N . HIS A 1 196 ? 6.045 13.941 -0.999 1.00 91.88 196 HIS A N 1
ATOM 1537 C CA . HIS A 1 196 ? 6.018 14.048 0.455 1.00 91.88 196 HIS A CA 1
ATOM 1538 C C . HIS A 1 196 ? 4.897 14.952 0.978 1.00 91.88 196 HIS A C 1
ATOM 1540 O O . HIS A 1 196 ? 4.354 14.653 2.036 1.00 91.88 196 HIS A O 1
ATOM 1546 N N . GLY A 1 197 ? 4.528 16.013 0.261 1.00 92.25 197 GLY A N 1
ATOM 1547 C CA . GLY A 1 197 ? 3.343 16.819 0.556 1.00 92.25 197 GLY A CA 1
ATOM 1548 C C . GLY A 1 197 ? 2.065 16.007 0.384 1.00 92.25 197 GLY A C 1
ATOM 1549 O O . GLY A 1 197 ? 1.243 15.967 1.295 1.00 92.25 197 GLY A O 1
ATOM 1550 N N . PHE A 1 198 ? 1.963 15.284 -0.734 1.00 94.12 198 PHE A N 1
ATOM 1551 C CA . PHE A 1 198 ? 0.813 14.458 -1.086 1.00 94.12 198 PHE A CA 1
ATOM 1552 C C . PHE A 1 198 ? 0.543 13.338 -0.071 1.00 94.12 198 PHE A C 1
ATOM 1554 O O . PHE A 1 198 ? -0.562 13.258 0.461 1.00 94.12 198 PHE A O 1
ATOM 1561 N N . LEU A 1 199 ? 1.553 12.502 0.221 1.00 94.19 199 LEU A N 1
ATOM 1562 C CA . LEU A 1 199 ? 1.427 11.345 1.124 1.00 94.19 199 LEU A CA 1
ATOM 1563 C C . LEU A 1 199 ? 1.666 11.673 2.602 1.00 94.19 199 LEU A C 1
ATOM 1565 O O . LEU A 1 199 ? 1.281 10.896 3.466 1.00 94.19 199 LEU A O 1
ATOM 1569 N N . GLY A 1 200 ? 2.372 12.760 2.910 1.00 90.50 200 GLY A N 1
ATOM 1570 C CA . GLY A 1 200 ? 2.762 13.116 4.279 1.00 90.50 200 GLY A CA 1
ATOM 1571 C C . GLY A 1 200 ? 1.917 14.217 4.915 1.00 90.50 200 GLY A C 1
ATOM 1572 O O . GLY A 1 200 ? 2.195 14.582 6.055 1.00 90.50 200 GLY A O 1
ATOM 1573 N N . GLY A 1 201 ? 0.947 14.785 4.190 1.00 81.88 201 GLY A N 1
ATOM 1574 C CA . GLY A 1 201 ? 0.016 15.786 4.719 1.00 81.88 201 GLY A CA 1
ATOM 1575 C C . GLY A 1 201 ? 0.652 17.134 5.071 1.00 81.88 201 GLY A C 1
ATOM 1576 O O . GLY A 1 201 ? 0.116 17.871 5.894 1.00 81.88 201 GLY A O 1
ATOM 1577 N N . ARG A 1 202 ? 1.816 17.476 4.499 1.00 76.50 202 ARG A N 1
ATOM 1578 C CA . ARG A 1 202 ? 2.444 18.786 4.741 1.00 76.50 202 ARG A CA 1
ATOM 1579 C C . ARG A 1 202 ? 1.774 19.870 3.895 1.00 76.50 202 ARG A C 1
ATOM 1581 O O . ARG A 1 202 ? 2.144 20.066 2.742 1.00 76.50 202 ARG A O 1
ATOM 1588 N N . GLU A 1 203 ? 0.900 20.649 4.529 1.00 60.16 203 GLU A N 1
ATOM 1589 C CA . GLU A 1 203 ? 0.132 21.765 3.937 1.00 60.16 203 GLU A CA 1
ATOM 1590 C C . GLU A 1 203 ? 0.990 22.923 3.382 1.00 60.16 203 GLU A C 1
ATOM 1592 O O . GLU A 1 203 ? 0.496 23.786 2.666 1.00 60.16 203 GLU A O 1
ATOM 1597 N N . LYS A 1 204 ? 2.302 22.953 3.664 1.00 63.59 204 LYS A N 1
ATOM 1598 C CA . LYS A 1 204 ? 3.209 24.014 3.177 1.00 63.59 204 LYS A CA 1
ATOM 1599 C C . LYS A 1 204 ? 3.520 23.932 1.678 1.00 63.59 204 LYS A C 1
ATOM 1601 O O . LYS A 1 204 ? 4.172 24.827 1.145 1.00 63.59 204 LYS A O 1
ATOM 1606 N N . ILE A 1 205 ? 3.119 22.858 1.004 1.00 64.5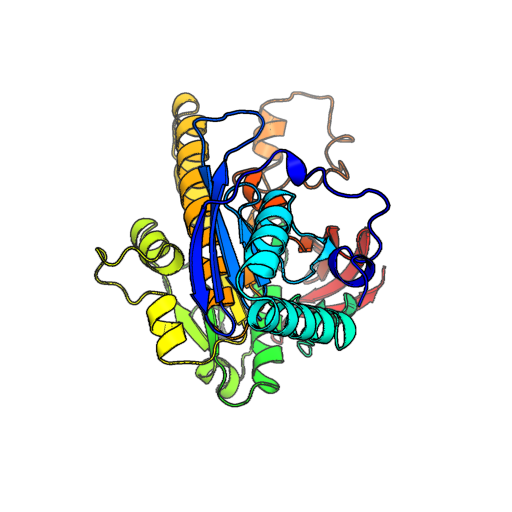0 205 ILE A N 1
ATOM 1607 C CA . ILE A 1 205 ? 3.329 22.676 -0.432 1.00 64.50 205 ILE A CA 1
ATOM 1608 C C . ILE A 1 205 ? 1.999 22.979 -1.124 1.00 64.50 205 ILE A C 1
ATOM 1610 O O . ILE A 1 205 ? 0.981 22.412 -0.748 1.00 64.50 205 ILE A O 1
ATOM 1614 N N . LYS A 1 206 ? 2.007 23.860 -2.137 1.00 72.25 206 LYS A N 1
ATOM 1615 C CA . LYS A 1 206 ? 0.835 24.220 -2.965 1.00 72.25 206 LYS A CA 1
ATOM 1616 C C . LYS A 1 206 ? 0.393 23.063 -3.883 1.00 72.25 206 LYS A C 1
ATOM 1618 O O . LYS A 1 206 ? 0.232 23.238 -5.086 1.00 72.25 206 LYS A O 1
ATOM 1623 N N . THR A 1 207 ? 0.264 21.860 -3.343 1.00 79.62 207 THR A N 1
ATOM 1624 C CA . THR A 1 207 ? -0.195 20.665 -4.048 1.00 79.62 207 THR A CA 1
ATOM 1625 C C . THR A 1 207 ? -1.384 20.091 -3.311 1.00 79.62 207 THR A C 1
ATOM 1627 O O . THR A 1 207 ? -1.339 19.974 -2.089 1.00 79.62 207 THR A O 1
ATOM 1630 N N . ARG A 1 208 ? -2.402 19.671 -4.064 1.00 88.12 208 ARG A N 1
ATOM 1631 C CA . ARG A 1 208 ? -3.512 18.870 -3.540 1.00 88.12 208 ARG A CA 1
ATOM 1632 C C . ARG A 1 208 ? -2.950 17.662 -2.792 1.00 88.12 208 ARG A C 1
ATOM 1634 O O . ARG A 1 208 ? -2.070 16.989 -3.325 1.00 88.12 208 ARG A O 1
ATOM 1641 N N . THR A 1 209 ? -3.411 17.418 -1.572 1.00 93.75 209 THR A N 1
ATOM 1642 C CA . THR A 1 209 ? -2.954 16.295 -0.743 1.00 93.75 209 THR A CA 1
ATOM 1643 C C . THR A 1 209 ? -3.881 15.089 -0.885 1.00 93.75 209 THR A C 1
ATOM 1645 O O . THR A 1 209 ? -4.997 15.207 -1.395 1.00 93.75 209 THR A O 1
ATOM 1648 N N . LEU A 1 210 ? -3.454 13.919 -0.399 1.00 95.31 210 LEU A N 1
ATOM 1649 C CA . LEU A 1 210 ? -4.351 12.764 -0.315 1.00 95.31 210 LEU A CA 1
ATOM 1650 C C . LEU A 1 210 ? -5.538 13.028 0.628 1.00 95.31 210 LEU A C 1
ATOM 1652 O O . LEU A 1 210 ? -6.648 12.587 0.349 1.00 95.31 210 LEU A O 1
ATOM 1656 N N . LYS A 1 211 ? -5.326 13.797 1.704 1.00 94.69 211 LYS A N 1
ATOM 1657 C CA . LYS A 1 211 ? -6.389 14.220 2.627 1.00 94.69 211 LYS A CA 1
ATOM 1658 C C . LYS A 1 211 ? -7.473 15.028 1.913 1.00 94.69 211 LYS A C 1
ATOM 1660 O O . LYS A 1 211 ? -8.649 14.832 2.192 1.00 94.69 211 LYS A O 1
ATOM 1665 N N . ASP A 1 212 ? -7.089 15.909 0.992 1.00 93.75 212 ASP A N 1
ATOM 1666 C CA . ASP A 1 212 ? -8.048 16.698 0.209 1.00 93.75 212 ASP A CA 1
ATOM 1667 C C . ASP A 1 212 ? -8.855 15.804 -0.737 1.00 93.75 212 ASP A C 1
ATOM 1669 O O . ASP A 1 212 ? -10.071 15.934 -0.822 1.00 93.75 212 ASP A O 1
ATOM 1673 N N . ILE A 1 213 ? -8.205 14.824 -1.377 1.00 95.31 213 ILE A N 1
ATOM 1674 C CA . ILE A 1 213 ? -8.904 13.842 -2.219 1.00 95.31 213 ILE A CA 1
ATOM 1675 C C . ILE A 1 213 ? -9.936 13.055 -1.407 1.00 95.31 213 ILE A C 1
ATOM 1677 O O . ILE A 1 213 ? -11.063 12.912 -1.871 1.00 95.31 213 ILE A O 1
ATOM 1681 N N . LEU A 1 214 ? -9.569 12.592 -0.209 1.00 94.62 214 LEU A N 1
ATOM 1682 C CA . LEU A 1 214 ? -10.450 11.828 0.682 1.00 94.62 214 LEU A CA 1
ATOM 1683 C C . LEU A 1 214 ? -11.621 12.647 1.240 1.00 94.62 214 LEU A C 1
ATOM 1685 O O . LEU A 1 214 ? -12.644 12.081 1.600 1.00 94.62 214 LEU A O 1
ATOM 1689 N N . ARG A 1 215 ? -11.490 13.976 1.327 1.00 94.19 215 ARG A N 1
ATOM 1690 C CA . ARG A 1 215 ? -12.605 14.862 1.705 1.00 94.19 215 ARG A CA 1
ATOM 1691 C C . ARG A 1 215 ? -13.640 14.998 0.596 1.00 94.19 215 ARG A C 1
ATOM 1693 O O . ARG A 1 215 ? -14.810 15.220 0.876 1.00 94.19 215 ARG A O 1
ATOM 1700 N N . GLU A 1 216 ? -13.189 14.923 -0.649 1.00 94.94 216 GLU A N 1
ATOM 1701 C CA . GLU A 1 216 ? -14.016 15.151 -1.832 1.00 94.94 216 GLU A CA 1
ATOM 1702 C C . GLU A 1 216 ? -14.531 13.846 -2.455 1.00 94.94 216 GLU A C 1
ATOM 1704 O O . GLU A 1 216 ? -15.424 13.882 -3.297 1.00 94.94 216 GLU A O 1
ATOM 1709 N N . ASN A 1 217 ? -13.936 12.701 -2.105 1.00 95.88 217 ASN A N 1
ATOM 1710 C CA . ASN A 1 217 ? -14.195 11.415 -2.743 1.00 95.88 217 ASN A CA 1
ATOM 1711 C C . ASN A 1 217 ? -14.061 10.270 -1.736 1.00 95.88 217 ASN A C 1
ATOM 1713 O O . ASN A 1 217 ? -13.127 10.247 -0.934 1.00 95.88 217 ASN A O 1
ATOM 1717 N N . GLU A 1 218 ? -14.907 9.253 -1.875 1.00 94.88 218 GLU A N 1
ATOM 1718 C CA . GLU A 1 218 ? -14.667 7.948 -1.263 1.00 94.88 218 GLU A CA 1
ATOM 1719 C C . GLU A 1 218 ? -13.590 7.212 -2.069 1.00 94.88 218 GLU A C 1
ATOM 1721 O O . GLU A 1 218 ? -13.734 7.013 -3.276 1.00 94.88 218 GLU A O 1
ATOM 1726 N N . VAL A 1 219 ? -12.472 6.854 -1.435 1.00 95.88 219 VAL A N 1
ATOM 1727 C CA . VAL A 1 219 ? -11.360 6.163 -2.102 1.00 95.88 219 VAL A CA 1
ATOM 1728 C C . VAL A 1 219 ? -11.457 4.672 -1.823 1.00 95.88 219 VAL A C 1
ATOM 1730 O O . VAL A 1 219 ? -11.480 4.266 -0.668 1.00 95.88 219 VAL A O 1
ATOM 1733 N N . ALA A 1 220 ? -11.458 3.863 -2.881 1.00 96.25 220 ALA A N 1
ATOM 1734 C CA . ALA A 1 220 ? -11.504 2.406 -2.785 1.00 96.25 220 ALA A CA 1
ATOM 1735 C C . ALA A 1 220 ? -10.126 1.745 -2.929 1.00 96.25 220 ALA A C 1
ATOM 1737 O O . ALA A 1 220 ? -9.946 0.610 -2.509 1.00 96.25 220 ALA A O 1
ATOM 1738 N N . LEU A 1 221 ? -9.144 2.417 -3.537 1.00 97.56 221 LEU A N 1
ATOM 1739 C CA . LEU A 1 221 ? -7.799 1.871 -3.737 1.00 97.56 221 LEU A CA 1
ATOM 1740 C C . LEU A 1 221 ? -6.787 3.001 -3.933 1.00 97.56 221 LEU A C 1
ATOM 1742 O O . LEU A 1 221 ? -7.014 3.908 -4.735 1.00 97.56 221 LEU A O 1
ATOM 1746 N N . LEU A 1 222 ? -5.638 2.909 -3.264 1.00 98.06 222 LEU A N 1
ATOM 1747 C CA . LEU A 1 222 ? -4.476 3.764 -3.517 1.00 98.06 222 LEU A CA 1
ATOM 1748 C C . LEU A 1 222 ? -3.326 2.940 -4.100 1.00 98.06 222 LEU A C 1
ATOM 1750 O O . LEU A 1 222 ? -2.903 1.955 -3.506 1.00 98.06 222 LEU A O 1
ATOM 1754 N N . ILE A 1 223 ? -2.756 3.381 -5.218 1.00 97.50 223 ILE A N 1
ATOM 1755 C CA . ILE A 1 223 ? -1.562 2.785 -5.826 1.00 97.50 223 ILE A CA 1
ATOM 1756 C C . ILE A 1 223 ? -0.436 3.815 -5.855 1.00 97.50 223 ILE A C 1
ATOM 1758 O O . ILE A 1 223 ? -0.640 4.942 -6.300 1.00 97.50 223 ILE A O 1
ATOM 1762 N N . VAL A 1 224 ? 0.769 3.421 -5.440 1.00 96.75 224 VAL A N 1
ATOM 1763 C CA . VAL A 1 224 ? 1.995 4.219 -5.586 1.00 96.75 224 VAL A CA 1
ATOM 1764 C C . VAL A 1 224 ? 3.028 3.438 -6.394 1.00 96.75 224 VAL A C 1
ATOM 1766 O O . VAL A 1 224 ? 3.670 2.514 -5.888 1.00 96.75 224 VAL A O 1
ATOM 1769 N N . ASP A 1 225 ? 3.196 3.841 -7.654 1.00 94.38 225 ASP A N 1
ATOM 1770 C CA . ASP A 1 225 ? 4.043 3.188 -8.650 1.00 94.38 225 ASP A CA 1
ATOM 1771 C C . ASP A 1 225 ? 5.188 4.112 -9.111 1.00 94.38 225 ASP A C 1
ATOM 1773 O O . ASP A 1 225 ? 4.986 5.000 -9.938 1.00 94.38 225 ASP A O 1
ATOM 1777 N N . SER A 1 226 ? 6.407 3.999 -8.580 1.00 92.62 226 SER A N 1
ATOM 1778 C CA . SER A 1 226 ? 6.833 3.186 -7.430 1.00 92.62 226 SER A CA 1
ATOM 1779 C C . SER A 1 226 ? 7.137 4.048 -6.206 1.00 92.62 226 SER A C 1
ATOM 1781 O O . SER A 1 226 ? 7.604 5.187 -6.314 1.00 92.62 226 SER A O 1
ATOM 1783 N N . VAL A 1 227 ? 6.934 3.508 -5.000 1.00 92.62 227 VAL A N 1
ATOM 1784 C CA . VAL A 1 227 ? 7.259 4.237 -3.758 1.00 92.62 227 VAL A CA 1
ATOM 1785 C C . VAL A 1 227 ? 8.771 4.487 -3.634 1.00 92.62 227 VAL A C 1
ATOM 1787 O O . VAL A 1 227 ? 9.210 5.405 -2.944 1.00 92.62 227 VAL A O 1
ATOM 1790 N N . THR A 1 228 ? 9.582 3.705 -4.355 1.00 90.56 228 THR A N 1
ATOM 1791 C CA . THR A 1 228 ? 11.049 3.707 -4.284 1.00 90.56 228 THR A CA 1
ATOM 1792 C C . THR A 1 228 ? 11.744 4.480 -5.407 1.00 90.56 228 THR A C 1
ATOM 1794 O O . THR A 1 228 ? 12.958 4.646 -5.330 1.00 90.56 228 THR A O 1
ATOM 1797 N N . ALA A 1 229 ? 11.032 4.979 -6.428 1.00 88.88 229 ALA A N 1
ATOM 1798 C CA . ALA A 1 229 ? 11.650 5.597 -7.613 1.00 88.88 229 ALA A CA 1
ATOM 1799 C C . ALA A 1 229 ? 12.663 6.704 -7.256 1.00 88.88 229 ALA A C 1
ATOM 1801 O O . ALA A 1 229 ? 13.842 6.632 -7.604 1.00 88.88 229 ALA A O 1
ATOM 1802 N N . TRP A 1 230 ? 12.235 7.696 -6.469 1.00 86.50 230 TRP A N 1
ATOM 1803 C CA . TRP A 1 230 ? 13.096 8.805 -6.042 1.00 86.50 230 TRP A CA 1
ATOM 1804 C C . TRP A 1 230 ? 14.232 8.375 -5.114 1.00 86.50 230 TRP A C 1
ATOM 1806 O O . TRP A 1 230 ? 15.310 8.968 -5.149 1.00 86.50 230 TRP A O 1
ATOM 1816 N N . TYR A 1 231 ? 14.006 7.355 -4.282 1.00 86.56 231 TYR A N 1
ATOM 1817 C CA . TYR A 1 231 ? 15.063 6.783 -3.452 1.00 86.56 231 TYR A CA 1
ATOM 1818 C C . TYR A 1 231 ? 16.165 6.179 -4.324 1.00 86.56 231 TYR A C 1
ATOM 1820 O O . TYR A 1 231 ? 17.340 6.472 -4.106 1.00 86.56 231 TYR A O 1
ATOM 1828 N N . ASN A 1 232 ? 15.781 5.422 -5.352 1.00 84.69 232 ASN A N 1
ATOM 1829 C CA . ASN A 1 232 ? 16.716 4.794 -6.281 1.00 84.69 232 ASN A CA 1
ATOM 1830 C C . ASN A 1 232 ? 17.545 5.847 -7.015 1.00 84.69 232 ASN A C 1
ATOM 1832 O O . ASN A 1 232 ? 18.767 5.731 -7.058 1.00 84.69 232 ASN A O 1
ATOM 1836 N N . ILE A 1 233 ? 16.904 6.911 -7.510 1.00 85.44 233 ILE A N 1
ATOM 1837 C CA . ILE A 1 233 ? 17.591 8.034 -8.164 1.00 85.44 233 ILE A CA 1
ATOM 1838 C C . ILE A 1 233 ? 18.613 8.675 -7.212 1.00 85.44 233 ILE A C 1
ATOM 1840 O O . ILE A 1 233 ? 19.771 8.856 -7.579 1.00 85.44 233 ILE A O 1
ATOM 1844 N N . GLN A 1 234 ? 18.218 8.986 -5.971 1.00 86.38 234 GLN A N 1
ATOM 1845 C CA . GLN A 1 234 ? 19.111 9.636 -5.004 1.00 86.38 234 GLN A CA 1
ATOM 1846 C C . GLN A 1 234 ? 20.283 8.743 -4.589 1.00 86.38 234 GLN A C 1
ATOM 1848 O O . GLN A 1 234 ? 21.405 9.225 -4.494 1.00 86.38 234 GLN A O 1
ATOM 1853 N N . VAL A 1 235 ? 20.045 7.455 -4.335 1.00 84.56 235 VAL A N 1
ATOM 1854 C CA . VAL A 1 235 ? 21.100 6.530 -3.895 1.00 84.56 235 VAL A CA 1
ATOM 1855 C C . VAL A 1 235 ? 22.070 6.192 -5.019 1.00 84.56 235 VAL A C 1
ATOM 1857 O O . VAL A 1 235 ? 23.274 6.136 -4.767 1.00 84.56 235 VAL A O 1
ATOM 1860 N N . ASN A 1 236 ? 21.573 5.990 -6.241 1.00 81.56 236 ASN A N 1
ATOM 1861 C CA . ASN A 1 236 ? 22.424 5.659 -7.383 1.00 81.56 236 ASN A CA 1
ATOM 1862 C C . ASN A 1 236 ? 23.337 6.827 -7.773 1.00 81.56 236 ASN A C 1
ATOM 1864 O O . ASN A 1 236 ? 24.489 6.592 -8.127 1.00 81.56 236 ASN A O 1
ATOM 1868 N N . ASN A 1 237 ? 22.862 8.067 -7.627 1.00 85.44 237 ASN A N 1
ATOM 1869 C CA . ASN A 1 237 ? 23.633 9.270 -7.950 1.00 85.44 237 ASN A CA 1
ATOM 1870 C C . ASN A 1 237 ? 24.526 9.765 -6.798 1.00 85.44 237 ASN A C 1
ATOM 1872 O O . ASN A 1 237 ? 25.275 10.723 -6.976 1.00 85.44 237 ASN A O 1
ATOM 1876 N N . ALA A 1 238 ? 24.451 9.153 -5.612 1.00 86.00 238 ALA A N 1
ATOM 1877 C CA . ALA A 1 238 ? 25.206 9.596 -4.445 1.00 86.00 238 ALA A CA 1
ATOM 1878 C C . ALA A 1 238 ? 26.537 8.843 -4.258 1.00 86.00 238 ALA A C 1
ATOM 1880 O O . ALA A 1 238 ? 26.589 7.614 -4.449 1.00 86.00 238 ALA A O 1
ATOM 1881 N N . PRO A 1 239 ? 27.588 9.537 -3.767 1.00 86.44 239 PRO A N 1
ATOM 1882 C CA . PRO A 1 239 ? 28.816 8.901 -3.303 1.00 86.44 239 PRO A CA 1
ATOM 1883 C C . PRO A 1 239 ? 28.526 7.823 -2.247 1.00 86.44 239 PRO A C 1
ATOM 1885 O O . PRO A 1 239 ? 27.621 8.014 -1.422 1.00 86.44 239 PRO A O 1
ATOM 1888 N N . PRO A 1 240 ? 29.284 6.708 -2.207 1.00 85.44 240 PRO A N 1
ATOM 1889 C CA . PRO A 1 240 ? 29.050 5.613 -1.263 1.00 85.44 240 PRO A CA 1
ATOM 1890 C C . PRO A 1 240 ? 28.906 6.054 0.200 1.00 85.44 240 PRO A C 1
ATOM 1892 O O . PRO A 1 240 ? 28.055 5.523 0.911 1.00 85.44 240 PRO A O 1
ATOM 1895 N N . GLN A 1 241 ? 29.667 7.067 0.620 1.00 88.38 241 GLN A N 1
ATOM 1896 C CA . GLN A 1 241 ? 29.678 7.604 1.984 1.00 88.38 241 GLN A CA 1
ATOM 1897 C C . GLN A 1 241 ? 28.353 8.287 2.369 1.00 88.38 241 GLN A C 1
ATOM 1899 O O . GLN A 1 241 ? 27.988 8.316 3.540 1.00 88.38 241 GLN A O 1
ATOM 1904 N N . GLN A 1 242 ? 27.600 8.809 1.394 1.00 87.62 242 GLN A N 1
ATOM 1905 C CA . GLN A 1 242 ? 26.337 9.521 1.629 1.00 87.62 242 GLN A CA 1
ATOM 1906 C C . GLN A 1 242 ? 25.102 8.611 1.542 1.00 87.62 242 GLN A C 1
ATOM 1908 O O . GLN A 1 242 ? 24.025 8.971 2.026 1.00 87.62 242 GLN A O 1
ATOM 1913 N N . ARG A 1 243 ? 25.233 7.409 0.962 1.00 84.50 243 ARG A N 1
ATOM 1914 C CA . ARG A 1 243 ? 24.112 6.467 0.781 1.00 84.50 243 ARG A CA 1
ATOM 1915 C C . ARG A 1 243 ? 23.415 6.079 2.095 1.00 84.50 243 ARG A C 1
ATOM 1917 O O . ARG A 1 243 ? 22.181 6.060 2.090 1.00 84.50 243 ARG A O 1
ATOM 1924 N N . PRO A 1 244 ? 24.118 5.830 3.223 1.00 81.81 244 PRO A N 1
ATOM 1925 C CA . PRO A 1 244 ? 23.460 5.543 4.500 1.00 81.81 244 PRO A CA 1
ATOM 1926 C C . PRO A 1 244 ? 22.582 6.700 4.993 1.00 81.81 244 PRO A C 1
ATOM 1928 O O . PRO A 1 244 ? 21.448 6.477 5.417 1.00 81.81 244 PRO A O 1
ATOM 1931 N N . ALA A 1 245 ? 23.060 7.942 4.871 1.00 84.81 245 ALA A N 1
ATOM 1932 C CA . ALA A 1 245 ? 22.303 9.128 5.267 1.00 84.81 245 ALA A CA 1
ATOM 1933 C C . ALA A 1 245 ? 21.047 9.318 4.399 1.00 84.81 245 ALA A C 1
ATOM 1935 O O . ALA A 1 245 ? 19.964 9.598 4.917 1.00 84.81 245 ALA A O 1
ATOM 1936 N N . ILE A 1 246 ? 21.157 9.094 3.084 1.00 84.81 246 ILE A N 1
ATOM 1937 C CA . ILE A 1 246 ? 20.015 9.133 2.156 1.00 84.81 246 ILE A CA 1
ATOM 1938 C C . ILE A 1 246 ? 18.991 8.048 2.504 1.00 84.81 246 ILE A C 1
ATOM 1940 O O . ILE A 1 246 ? 17.794 8.336 2.555 1.00 84.81 246 ILE A O 1
ATOM 1944 N N . ALA A 1 247 ? 19.448 6.825 2.789 1.00 81.19 247 ALA A N 1
ATOM 1945 C CA . ALA A 1 247 ? 18.588 5.722 3.209 1.00 81.19 247 ALA A CA 1
ATOM 1946 C C . ALA A 1 247 ? 17.857 6.020 4.519 1.00 81.19 247 ALA A C 1
ATOM 1948 O O . ALA A 1 247 ? 16.644 5.832 4.582 1.00 81.19 247 ALA A O 1
ATOM 1949 N N . SER A 1 248 ? 18.559 6.552 5.522 1.00 80.00 248 SER A N 1
ATOM 1950 C CA . SER A 1 248 ? 17.959 6.955 6.797 1.00 80.00 248 SER A CA 1
ATOM 1951 C C . SER A 1 248 ? 16.905 8.054 6.607 1.00 80.00 248 SER A C 1
ATOM 1953 O O . SER A 1 248 ? 15.764 7.922 7.052 1.00 80.00 248 SER A O 1
ATOM 1955 N N . ARG A 1 249 ? 17.227 9.102 5.837 1.00 86.88 249 ARG A N 1
ATOM 1956 C CA . ARG A 1 249 ? 16.287 10.194 5.538 1.00 86.88 249 ARG A CA 1
ATOM 1957 C C . ARG A 1 249 ? 15.047 9.699 4.795 1.00 86.88 249 ARG A C 1
ATOM 1959 O O . ARG A 1 249 ? 13.936 10.137 5.091 1.00 86.88 249 ARG A O 1
ATOM 1966 N N . PHE A 1 250 ? 15.222 8.807 3.822 1.00 86.94 250 PHE A N 1
ATOM 1967 C CA . PHE A 1 250 ? 14.104 8.226 3.087 1.00 86.94 250 PHE A CA 1
ATOM 1968 C C . PHE A 1 250 ? 13.256 7.302 3.972 1.00 86.94 250 PHE A C 1
ATOM 1970 O O . PHE A 1 250 ? 12.033 7.389 3.913 1.00 86.94 250 PHE A O 1
ATOM 1977 N N . ALA A 1 251 ? 13.873 6.506 4.854 1.00 84.31 251 ALA A N 1
ATOM 1978 C CA . ALA A 1 251 ? 13.162 5.709 5.855 1.00 84.31 251 ALA A CA 1
ATOM 1979 C C . ALA A 1 251 ? 12.281 6.580 6.758 1.00 84.31 251 ALA A C 1
ATOM 1981 O O . ALA A 1 251 ? 11.109 6.269 6.952 1.00 84.31 251 ALA A O 1
ATOM 1982 N N . GLY A 1 252 ? 12.816 7.707 7.241 1.00 85.38 252 GLY A N 1
ATOM 1983 C CA . GLY A 1 252 ? 12.055 8.675 8.030 1.00 85.38 252 GLY A CA 1
ATOM 1984 C C . GLY A 1 252 ? 10.863 9.256 7.262 1.00 85.38 252 GLY A C 1
ATOM 1985 O O . GLY A 1 252 ? 9.755 9.294 7.791 1.00 85.38 252 GLY A O 1
ATOM 1986 N N . LYS A 1 253 ? 11.055 9.649 5.992 1.00 89.75 253 LYS A N 1
ATOM 1987 C CA . LYS A 1 253 ? 9.958 10.137 5.133 1.00 89.75 253 LYS A CA 1
ATOM 1988 C C . LYS A 1 253 ? 8.889 9.069 4.904 1.00 89.75 253 LYS A C 1
ATOM 1990 O O . LYS A 1 253 ? 7.713 9.368 5.067 1.00 89.75 253 LYS A O 1
ATOM 1995 N N . LEU A 1 254 ? 9.290 7.844 4.570 1.00 89.88 254 LEU A N 1
ATOM 1996 C CA . LEU A 1 254 ? 8.363 6.736 4.355 1.00 89.88 254 LEU A CA 1
ATOM 1997 C C . LEU A 1 254 ? 7.578 6.413 5.634 1.00 89.88 254 LEU A C 1
ATOM 1999 O O . LEU A 1 254 ? 6.374 6.208 5.565 1.00 89.88 254 LEU A O 1
ATOM 2003 N N . GLY A 1 255 ? 8.218 6.466 6.806 1.00 86.88 255 GLY A N 1
ATOM 2004 C CA . GLY A 1 255 ? 7.531 6.278 8.087 1.00 86.88 255 GLY A CA 1
ATOM 2005 C C . GLY A 1 255 ? 6.543 7.392 8.431 1.00 86.88 255 GLY A C 1
ATOM 2006 O O . GLY A 1 255 ? 5.577 7.152 9.152 1.0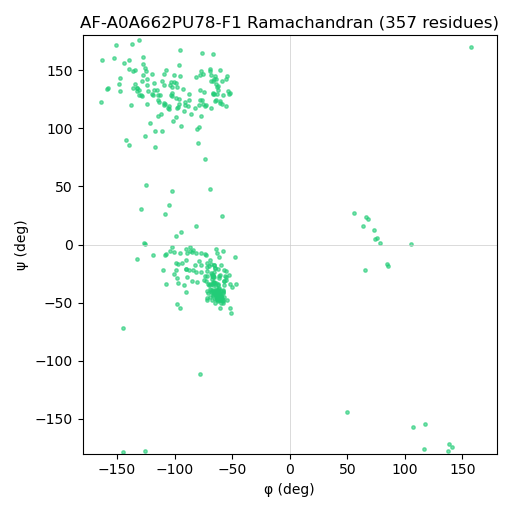0 86.88 255 GLY A O 1
ATOM 2007 N N . ILE A 1 256 ? 6.753 8.608 7.920 1.00 90.00 256 ILE A N 1
ATOM 2008 C CA . ILE A 1 256 ? 5.752 9.683 7.987 1.00 90.00 256 ILE A CA 1
ATOM 2009 C C . ILE A 1 256 ? 4.591 9.379 7.036 1.00 90.00 256 ILE A C 1
ATOM 2011 O O . ILE A 1 256 ? 3.445 9.498 7.450 1.00 90.00 256 ILE A O 1
ATOM 2015 N N . TRP A 1 257 ? 4.870 8.963 5.796 1.00 92.81 257 TRP A N 1
ATOM 2016 C CA . TRP A 1 257 ? 3.836 8.634 4.804 1.00 92.81 257 TRP A CA 1
ATOM 2017 C C . TRP A 1 257 ? 2.924 7.518 5.286 1.00 92.81 257 TRP A C 1
ATOM 2019 O O . TRP A 1 257 ? 1.714 7.676 5.290 1.00 92.81 257 TRP A O 1
ATOM 2029 N N . VAL A 1 258 ? 3.511 6.415 5.740 1.00 91.00 258 VAL A N 1
ATOM 2030 C CA . VAL A 1 258 ? 2.778 5.243 6.214 1.00 91.00 258 VAL A CA 1
ATOM 2031 C C . VAL A 1 258 ? 1.902 5.591 7.421 1.00 91.00 258 VAL A C 1
ATOM 2033 O O . VAL A 1 258 ? 0.716 5.286 7.409 1.00 91.00 258 VAL A O 1
ATOM 2036 N N . ARG A 1 259 ? 2.433 6.306 8.424 1.00 86.88 259 ARG A N 1
ATOM 2037 C CA . ARG A 1 259 ? 1.613 6.764 9.562 1.00 86.88 259 ARG A CA 1
ATOM 2038 C C . ARG A 1 259 ? 0.502 7.712 9.132 1.00 86.88 259 ARG A C 1
ATOM 2040 O O . ARG A 1 259 ? -0.624 7.570 9.583 1.00 86.88 259 ARG A O 1
ATOM 2047 N N . HIS A 1 260 ? 0.796 8.665 8.250 1.00 91.69 260 HIS A N 1
ATOM 2048 C CA . HIS A 1 260 ? -0.228 9.577 7.754 1.00 91.69 260 HIS A CA 1
ATOM 2049 C C . HIS A 1 260 ? -1.334 8.829 6.999 1.00 91.69 260 HIS A C 1
ATOM 2051 O O . HIS A 1 260 ? -2.505 9.094 7.244 1.00 91.69 260 HIS A O 1
ATOM 2057 N N . LEU A 1 261 ? -0.979 7.855 6.156 1.00 92.12 261 LEU A N 1
ATOM 2058 C CA . LEU A 1 261 ? -1.931 6.981 5.466 1.00 92.12 261 LEU A CA 1
ATOM 2059 C C . LEU A 1 261 ? -2.827 6.226 6.449 1.00 92.12 261 LEU A C 1
ATOM 2061 O O . LEU A 1 261 ? -4.043 6.249 6.297 1.00 92.12 261 LEU A O 1
ATOM 2065 N N . TYR A 1 262 ? -2.249 5.625 7.488 1.00 87.12 262 TYR A N 1
ATOM 2066 C CA . TYR A 1 262 ? -3.018 4.934 8.521 1.00 87.12 262 TYR A CA 1
ATOM 2067 C C . TYR A 1 262 ? -3.975 5.869 9.270 1.00 87.12 262 TYR A C 1
ATOM 2069 O O . TYR A 1 262 ? -5.144 5.531 9.434 1.00 87.12 262 TYR A O 1
ATOM 2077 N N . ARG A 1 263 ? -3.544 7.090 9.611 1.00 86.75 263 ARG A N 1
ATOM 2078 C CA . ARG A 1 263 ? -4.429 8.117 10.195 1.00 86.75 263 ARG A CA 1
ATOM 2079 C C . ARG A 1 263 ? -5.564 8.519 9.268 1.00 86.75 263 ARG A C 1
ATOM 2081 O O . ARG A 1 263 ? -6.665 8.793 9.734 1.00 86.75 263 ARG A O 1
ATOM 2088 N N . LEU A 1 264 ? -5.304 8.598 7.968 1.00 89.69 264 LEU A N 1
ATOM 2089 C CA . LEU A 1 264 ? -6.345 8.893 6.992 1.00 89.69 264 LEU A CA 1
ATOM 2090 C C . LEU A 1 264 ? -7.363 7.748 6.919 1.00 89.69 264 LEU A C 1
ATOM 2092 O O . LEU A 1 264 ? -8.558 8.019 6.973 1.00 89.69 264 LEU A O 1
ATOM 2096 N N . MET A 1 265 ? -6.907 6.493 6.885 1.00 87.88 265 MET A N 1
ATOM 2097 C CA . MET A 1 265 ? -7.778 5.307 6.869 1.00 87.88 265 MET A CA 1
ATOM 2098 C C . MET A 1 265 ? -8.556 5.108 8.178 1.00 87.88 265 MET A C 1
ATOM 2100 O O . MET A 1 265 ? -9.653 4.574 8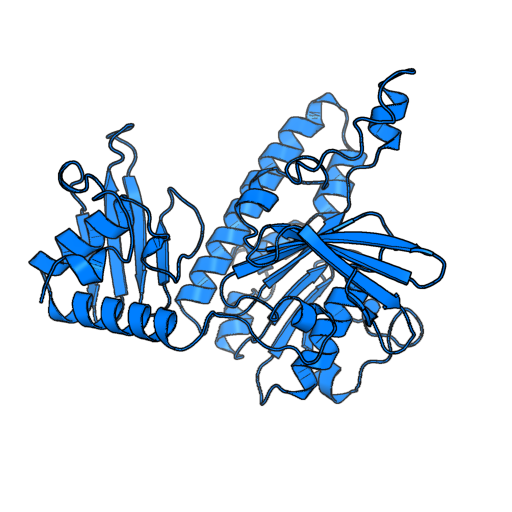.143 1.00 87.88 265 MET A O 1
ATOM 2104 N N . LEU A 1 266 ? -8.044 5.585 9.318 1.00 81.25 266 LEU A N 1
ATOM 2105 C CA . LEU A 1 266 ? -8.790 5.627 10.584 1.00 81.25 266 LEU A CA 1
ATOM 2106 C C . LEU A 1 266 ? -9.994 6.575 10.529 1.00 81.25 266 LEU A C 1
ATOM 2108 O O . LEU A 1 266 ? -11.057 6.274 11.065 1.00 81.25 266 LEU A O 1
ATOM 2112 N N . ASN A 1 267 ? -9.813 7.725 9.879 1.00 81.12 267 ASN A N 1
ATOM 2113 C CA . ASN A 1 267 ? -10.809 8.794 9.797 1.00 81.12 267 ASN A CA 1
ATOM 2114 C C . ASN A 1 267 ? -11.679 8.713 8.529 1.00 81.12 267 ASN A C 1
ATOM 2116 O O . ASN A 1 267 ? -12.377 9.670 8.198 1.00 81.12 267 ASN A O 1
ATOM 2120 N N . SER A 1 268 ? -11.602 7.611 7.784 1.00 85.50 268 SER A N 1
ATOM 2121 C CA . SER A 1 268 ? -12.378 7.360 6.567 1.00 85.50 268 SER A CA 1
ATOM 2122 C C . SER A 1 268 ? -12.739 5.876 6.477 1.00 85.50 268 SER A C 1
ATOM 2124 O O . SER A 1 268 ? -12.423 5.104 7.380 1.00 85.50 268 SER A O 1
ATOM 2126 N N . LYS A 1 269 ? -13.419 5.459 5.405 1.00 85.19 269 LYS A N 1
ATOM 2127 C CA . LYS A 1 269 ? -13.565 4.034 5.095 1.00 85.19 269 LYS A CA 1
ATOM 2128 C C . LYS A 1 269 ? -12.172 3.471 4.775 1.00 85.19 269 LYS A C 1
ATOM 2130 O O . LYS A 1 269 ? -11.521 4.013 3.879 1.00 85.19 269 LYS A O 1
ATOM 2135 N N . PRO A 1 270 ? -11.692 2.424 5.473 1.00 88.88 270 PRO A N 1
ATOM 2136 C CA . PRO A 1 270 ? -10.421 1.797 5.136 1.00 88.88 270 PRO A CA 1
ATOM 2137 C C . PRO A 1 270 ? -10.410 1.343 3.674 1.00 88.88 270 PRO A C 1
ATOM 2139 O O . PRO A 1 270 ? -11.422 0.863 3.159 1.00 88.88 270 PRO A O 1
ATOM 2142 N N . PHE A 1 271 ? -9.262 1.490 3.015 1.00 92.75 271 PHE A N 1
ATOM 2143 C CA . PHE A 1 271 ? -9.062 1.065 1.633 1.00 92.75 271 PHE A CA 1
ATOM 2144 C C . PHE A 1 271 ? -7.711 0.362 1.477 1.00 92.75 271 PHE A C 1
ATOM 2146 O O . PHE A 1 271 ? -6.767 0.674 2.206 1.00 92.75 271 PHE A O 1
ATOM 2153 N N . PRO A 1 272 ? -7.579 -0.596 0.549 1.00 95.19 272 PRO A N 1
ATOM 2154 C CA . PRO A 1 272 ? -6.299 -1.216 0.245 1.00 95.19 272 PRO A CA 1
ATOM 2155 C C . PRO A 1 272 ? -5.300 -0.221 -0.358 1.00 95.19 272 PRO A C 1
ATOM 2157 O O . PRO A 1 272 ? -5.648 0.658 -1.156 1.00 95.19 272 PRO A O 1
ATOM 2160 N N . VAL A 1 273 ? -4.021 -0.404 -0.024 1.00 96.94 273 VAL A N 1
ATOM 2161 C CA . VAL A 1 273 ? -2.905 0.357 -0.599 1.00 96.94 273 VAL A CA 1
ATOM 2162 C C . VAL A 1 273 ? -1.943 -0.592 -1.307 1.00 96.94 273 VAL A C 1
ATOM 2164 O O . VAL A 1 273 ? -1.470 -1.553 -0.712 1.00 96.94 273 VAL A O 1
ATOM 2167 N N . ILE A 1 274 ? -1.584 -0.307 -2.559 1.00 97.94 274 ILE A N 1
ATOM 2168 C CA . ILE A 1 274 ? -0.536 -1.026 -3.293 1.00 97.94 274 ILE A CA 1
ATOM 2169 C C . ILE A 1 274 ? 0.680 -0.122 -3.451 1.00 97.94 274 ILE A C 1
ATOM 2171 O O . ILE A 1 274 ? 0.627 0.918 -4.108 1.00 97.94 274 ILE A O 1
ATOM 2175 N N . PHE A 1 275 ? 1.815 -0.557 -2.921 1.00 97.25 275 PHE A N 1
ATOM 2176 C CA . PHE A 1 275 ? 3.116 0.010 -3.247 1.00 97.25 275 PHE A CA 1
ATOM 2177 C C . PHE A 1 275 ? 3.844 -0.905 -4.219 1.00 97.25 275 PHE A C 1
ATOM 2179 O O . PHE A 1 275 ? 3.920 -2.114 -4.008 1.00 97.25 275 PHE A O 1
ATOM 2186 N N . THR A 1 276 ? 4.447 -0.327 -5.256 1.00 96.12 276 THR A N 1
ATOM 2187 C CA . THR A 1 276 ? 5.447 -1.042 -6.053 1.00 96.12 276 THR A CA 1
ATOM 2188 C C . THR A 1 276 ? 6.854 -0.611 -5.639 1.00 96.12 276 THR A C 1
ATOM 2190 O O . THR A 1 276 ? 7.091 0.540 -5.256 1.00 96.12 276 THR A O 1
ATOM 2193 N N . ALA A 1 277 ? 7.802 -1.545 -5.693 1.00 94.31 277 ALA A N 1
ATOM 2194 C CA . ALA A 1 277 ? 9.211 -1.303 -5.401 1.00 94.31 277 ALA A CA 1
ATOM 2195 C C . ALA A 1 277 ? 10.125 -2.056 -6.373 1.00 94.31 277 ALA A C 1
ATOM 2197 O O . ALA A 1 277 ? 9.792 -3.128 -6.884 1.00 94.31 277 ALA A O 1
ATOM 2198 N N . TRP A 1 278 ? 11.311 -1.508 -6.630 1.00 89.50 278 TRP A N 1
ATOM 2199 C CA . TRP A 1 278 ? 12.323 -2.202 -7.433 1.00 89.50 278 TRP A CA 1
ATOM 2200 C C . TRP A 1 278 ? 13.080 -3.213 -6.575 1.00 89.50 278 TRP A C 1
ATOM 2202 O O . TRP A 1 278 ? 13.372 -2.944 -5.413 1.00 89.50 278 TRP A O 1
ATOM 2212 N N . MET A 1 279 ? 13.455 -4.357 -7.144 1.00 82.44 279 MET A N 1
ATOM 2213 C CA . MET A 1 279 ? 14.394 -5.285 -6.501 1.00 82.44 279 MET A CA 1
ATOM 2214 C C . MET A 1 279 ? 15.800 -4.671 -6.454 1.00 82.44 279 MET A C 1
ATOM 2216 O O . MET A 1 279 ? 16.152 -3.885 -7.337 1.00 82.44 279 MET A O 1
ATOM 2220 N N . LYS A 1 280 ? 16.612 -5.003 -5.446 1.00 75.12 280 LYS A N 1
ATOM 2221 C CA . LYS A 1 280 ? 18.032 -4.625 -5.462 1.00 75.12 280 LYS A CA 1
ATOM 2222 C C . LYS A 1 280 ? 18.723 -5.320 -6.632 1.00 75.12 280 LYS A C 1
ATOM 2224 O O . LYS A 1 280 ? 18.484 -6.496 -6.894 1.00 75.12 280 LYS A O 1
ATOM 2229 N N . SER A 1 281 ? 19.584 -4.592 -7.336 1.00 58.62 281 SER A N 1
ATOM 2230 C CA . SER A 1 281 ? 20.410 -5.173 -8.394 1.00 58.62 281 SER A CA 1
ATOM 2231 C C . SER A 1 281 ? 21.443 -6.125 -7.790 1.00 58.62 281 SER A C 1
ATOM 2233 O O . SER A 1 281 ? 22.328 -5.684 -7.056 1.00 58.62 281 SER A O 1
ATOM 2235 N N . ALA A 1 282 ? 21.360 -7.410 -8.147 1.00 50.69 282 ALA A N 1
ATOM 2236 C CA . ALA A 1 282 ? 22.380 -8.407 -7.829 1.00 50.69 282 ALA A CA 1
ATOM 2237 C C . ALA A 1 282 ? 23.738 -8.064 -8.467 1.00 50.69 282 ALA A C 1
ATOM 2239 O O . ALA A 1 282 ? 24.769 -8.377 -7.891 1.00 50.69 282 ALA A O 1
ATOM 2240 N N . VAL A 1 283 ? 23.768 -7.340 -9.595 1.00 47.09 283 VAL A N 1
ATOM 2241 C CA . VAL A 1 283 ? 25.011 -6.957 -10.295 1.00 47.09 283 VAL A CA 1
ATOM 2242 C C . VAL A 1 283 ? 25.867 -6.003 -9.455 1.00 47.09 283 VAL A C 1
ATOM 2244 O O . VAL A 1 283 ? 27.089 -6.086 -9.480 1.00 47.09 283 VAL A O 1
ATOM 2247 N N . GLY A 1 284 ? 25.250 -5.134 -8.647 1.00 48.94 284 GLY A N 1
ATOM 2248 C CA . GLY A 1 284 ? 25.984 -4.245 -7.738 1.00 48.94 284 GLY A CA 1
ATOM 2249 C C . GLY A 1 284 ? 26.619 -4.962 -6.538 1.00 48.94 284 GLY A C 1
ATOM 2250 O O . GLY A 1 284 ? 27.579 -4.444 -5.966 1.00 48.94 284 GLY A O 1
ATOM 2251 N N . GLU A 1 285 ? 26.097 -6.133 -6.160 1.00 48.50 285 GLU A N 1
ATOM 2252 C CA . GLU A 1 285 ? 26.692 -7.007 -5.139 1.00 48.50 285 GLU A CA 1
ATOM 2253 C C . GLU A 1 285 ? 27.641 -8.047 -5.749 1.00 48.50 285 GLU A C 1
ATOM 2255 O O . GLU A 1 285 ? 28.688 -8.304 -5.169 1.00 48.50 285 GLU A O 1
ATOM 2260 N N . ALA A 1 286 ? 27.357 -8.558 -6.948 1.00 42.34 286 ALA A N 1
ATOM 2261 C CA . ALA A 1 286 ? 28.216 -9.479 -7.694 1.00 42.34 286 ALA A CA 1
ATOM 2262 C C . ALA A 1 286 ? 29.502 -8.803 -8.201 1.00 42.34 286 ALA A C 1
ATOM 2264 O O . ALA A 1 286 ? 30.566 -9.404 -8.166 1.00 42.34 286 ALA A O 1
ATOM 2265 N N . LEU A 1 287 ? 29.460 -7.515 -8.564 1.00 44.72 287 LEU A N 1
ATOM 2266 C CA . LEU A 1 287 ? 30.678 -6.732 -8.825 1.00 44.72 287 LEU A CA 1
ATOM 2267 C C . LEU A 1 287 ? 31.496 -6.449 -7.548 1.00 44.72 287 LEU A C 1
ATOM 2269 O O . LEU A 1 287 ? 32.637 -6.008 -7.643 1.00 44.72 287 LEU A O 1
ATOM 2273 N N . LYS A 1 288 ? 30.929 -6.680 -6.353 1.00 50.47 288 LYS A N 1
ATOM 2274 C CA . LYS A 1 288 ? 31.623 -6.556 -5.057 1.00 50.47 288 LYS A CA 1
ATOM 2275 C C . LYS A 1 288 ? 32.071 -7.894 -4.473 1.00 50.47 288 LYS A C 1
ATOM 2277 O O . LYS A 1 288 ? 33.007 -7.910 -3.680 1.00 50.47 288 LYS A O 1
ATOM 2282 N N . LYS A 1 289 ? 31.405 -8.992 -4.826 1.00 44.12 289 LYS A N 1
ATOM 2283 C CA . LYS A 1 289 ? 31.746 -10.353 -4.417 1.00 44.12 289 LYS A CA 1
ATOM 2284 C C . LYS A 1 289 ? 32.248 -11.123 -5.632 1.00 44.12 289 LYS A C 1
ATOM 2286 O O . LYS A 1 289 ? 31.458 -11.664 -6.398 1.00 44.12 289 LYS A O 1
ATOM 2291 N N . ALA A 1 290 ? 33.567 -11.201 -5.769 1.00 46.28 290 ALA A N 1
ATOM 2292 C CA . ALA A 1 290 ? 34.173 -12.240 -6.582 1.00 46.28 290 ALA A CA 1
ATOM 2293 C C . ALA A 1 290 ? 33.798 -13.630 -6.010 1.00 46.28 290 ALA A C 1
ATOM 2295 O O . ALA A 1 290 ? 34.047 -13.925 -4.843 1.00 46.28 290 ALA A O 1
ATOM 2296 N N . GLU A 1 291 ? 33.167 -14.437 -6.865 1.00 43.62 291 GLU A N 1
ATOM 2297 C CA . GLU A 1 291 ? 33.310 -15.897 -7.008 1.00 43.62 291 GLU A CA 1
ATOM 2298 C C . GLU A 1 291 ? 32.752 -16.938 -6.012 1.00 43.62 291 GLU A C 1
ATOM 2300 O O . GLU A 1 291 ? 33.043 -18.110 -6.232 1.00 43.62 291 GLU A O 1
ATOM 2305 N N . LYS A 1 292 ? 31.877 -16.662 -5.026 1.00 37.91 292 LYS A N 1
ATOM 2306 C CA . LYS A 1 292 ? 31.299 -17.797 -4.242 1.00 37.91 292 LYS A CA 1
ATOM 2307 C C . LYS A 1 292 ? 29.798 -17.902 -3.961 1.00 37.91 292 LYS A C 1
ATOM 2309 O O . LYS A 1 292 ? 29.370 -19.000 -3.632 1.00 37.91 292 LYS A O 1
ATOM 2314 N N . ASP A 1 293 ? 28.971 -16.882 -4.185 1.00 42.91 293 ASP A N 1
ATOM 2315 C CA . ASP A 1 293 ? 27.607 -16.902 -3.612 1.00 42.91 293 ASP A CA 1
ATOM 2316 C C . ASP A 1 293 ? 26.481 -16.716 -4.642 1.00 42.91 293 ASP A C 1
ATOM 2318 O O . ASP A 1 293 ? 25.606 -15.868 -4.469 1.00 42.91 293 ASP A O 1
ATOM 2322 N N . VAL A 1 294 ? 26.476 -17.491 -5.731 1.00 46.19 294 VAL A N 1
ATOM 2323 C CA . VAL A 1 294 ? 25.333 -17.487 -6.672 1.00 46.19 294 VAL A CA 1
ATOM 2324 C C . VAL A 1 294 ? 24.183 -18.381 -6.173 1.00 46.19 294 VAL A C 1
ATOM 2326 O O . VAL A 1 294 ? 23.026 -18.105 -6.480 1.00 46.19 294 VAL A O 1
ATOM 2329 N N . GLU A 1 295 ? 24.450 -19.373 -5.315 1.00 40.06 295 GLU A N 1
ATOM 2330 C CA . GLU A 1 295 ? 23.407 -20.256 -4.757 1.00 40.06 295 GLU A CA 1
ATOM 2331 C C . GLU A 1 295 ? 22.694 -19.683 -3.515 1.00 40.06 295 GLU A C 1
ATOM 2333 O O . GLU A 1 295 ? 21.538 -20.013 -3.265 1.00 40.06 295 GLU A O 1
ATOM 2338 N N . GLU A 1 296 ? 23.301 -18.741 -2.783 1.00 42.47 296 GLU A N 1
ATOM 2339 C CA . GLU A 1 296 ? 22.680 -18.117 -1.596 1.00 42.47 296 GLU A CA 1
ATOM 2340 C C . GLU A 1 296 ? 21.761 -16.918 -1.946 1.00 42.47 296 GLU A C 1
ATOM 2342 O O . GLU A 1 296 ? 21.054 -16.375 -1.092 1.00 42.47 296 GLU A O 1
ATOM 2347 N N . MET A 1 297 ? 21.732 -16.498 -3.221 1.00 42.44 297 MET A N 1
ATOM 2348 C CA . MET A 1 297 ? 20.975 -15.330 -3.706 1.00 42.44 297 MET A CA 1
ATOM 2349 C C . MET A 1 297 ? 19.464 -15.566 -3.877 1.00 42.44 297 MET A C 1
ATOM 2351 O O . MET A 1 297 ? 18.721 -14.606 -4.093 1.00 42.44 297 MET A O 1
ATOM 2355 N N . VAL A 1 298 ? 18.986 -16.804 -3.722 1.00 44.91 298 VAL A N 1
ATOM 2356 C CA . VAL A 1 298 ? 17.553 -17.144 -3.629 1.00 44.91 298 VAL A CA 1
ATOM 2357 C C . VAL A 1 298 ? 17.186 -17.400 -2.164 1.00 44.91 298 VAL A C 1
ATOM 2359 O O . VAL A 1 298 ? 16.555 -18.392 -1.814 1.00 44.91 298 VAL A O 1
ATOM 2362 N N . SER A 1 299 ? 17.623 -16.520 -1.261 1.00 44.69 299 SER A N 1
ATOM 2363 C CA . SER A 1 299 ? 17.229 -16.635 0.142 1.00 44.69 299 SER A CA 1
ATOM 2364 C C . SER A 1 299 ? 15.722 -16.380 0.262 1.00 44.69 299 SER A C 1
ATOM 2366 O O . SER A 1 299 ? 15.230 -15.342 -0.177 1.00 44.69 299 SER A O 1
ATOM 2368 N N . THR A 1 300 ? 14.992 -17.268 0.929 1.00 45.56 300 THR A N 1
ATOM 2369 C CA . THR A 1 300 ? 13.566 -17.102 1.273 1.00 45.56 300 THR A CA 1
ATOM 2370 C C . THR A 1 300 ? 13.300 -15.926 2.228 1.00 45.56 300 THR A C 1
ATOM 2372 O O . THR A 1 300 ? 12.153 -15.586 2.506 1.00 45.56 300 THR A O 1
ATOM 2375 N N . ASN A 1 301 ? 14.346 -15.239 2.702 1.00 50.47 301 ASN A N 1
ATOM 2376 C CA . ASN A 1 301 ? 14.245 -14.082 3.583 1.00 50.47 301 ASN A CA 1
ATOM 2377 C C . ASN A 1 301 ? 13.910 -12.800 2.803 1.00 50.47 301 ASN A C 1
ATOM 2379 O O . ASN A 1 301 ? 14.794 -12.007 2.461 1.00 50.47 301 ASN A O 1
ATOM 2383 N N . ALA A 1 302 ? 12.612 -12.548 2.608 1.00 51.25 302 ALA A N 1
ATOM 2384 C CA . ALA A 1 302 ? 12.072 -11.377 1.906 1.00 51.25 302 ALA A CA 1
ATOM 2385 C C . ALA A 1 302 ? 12.707 -10.036 2.339 1.00 51.25 302 ALA A C 1
ATOM 2387 O O . ALA A 1 302 ? 12.934 -9.156 1.512 1.00 51.25 302 ALA A O 1
ATOM 2388 N N . LEU A 1 303 ? 13.077 -9.895 3.620 1.00 53.06 303 LEU A N 1
ATOM 2389 C CA . LEU A 1 303 ? 13.544 -8.655 4.264 1.00 53.06 303 LEU A CA 1
ATOM 2390 C C . LEU A 1 303 ? 14.790 -7.979 3.649 1.00 53.06 303 LEU A C 1
ATOM 2392 O O . LEU A 1 303 ? 15.166 -6.889 4.099 1.00 53.06 303 LEU A O 1
ATOM 2396 N N . LYS A 1 304 ? 15.460 -8.580 2.655 1.00 62.03 304 LYS A N 1
ATOM 2397 C CA . LYS A 1 304 ? 16.668 -8.007 2.032 1.00 62.03 304 LYS A CA 1
ATOM 2398 C C . LYS A 1 304 ? 16.559 -7.694 0.538 1.00 62.03 304 LYS A C 1
ATOM 2400 O O . LYS A 1 304 ? 17.458 -7.008 0.043 1.00 62.03 304 LYS A O 1
ATOM 2405 N N . GLU A 1 305 ? 15.496 -8.104 -0.152 1.00 74.19 305 GLU A N 1
ATOM 2406 C CA . GLU A 1 305 ? 15.506 -8.193 -1.621 1.00 74.19 305 GLU A CA 1
ATOM 2407 C C . GLU A 1 305 ? 15.052 -6.929 -2.376 1.00 74.19 305 GLU A C 1
ATOM 2409 O O . GLU A 1 305 ? 15.416 -6.755 -3.538 1.00 74.19 305 GLU A O 1
ATOM 2414 N N . TRP A 1 306 ? 14.297 -6.011 -1.766 1.00 73.88 306 TRP A N 1
ATOM 2415 C CA . TRP A 1 306 ? 13.864 -4.775 -2.440 1.00 73.88 306 TRP A CA 1
ATOM 2416 C C . TRP A 1 306 ? 14.764 -3.577 -2.142 1.00 73.88 306 TRP A C 1
ATOM 2418 O O . TRP A 1 306 ? 15.426 -3.480 -1.104 1.00 73.88 306 TRP A O 1
ATOM 2428 N N . THR A 1 307 ? 14.769 -2.625 -3.068 1.00 69.31 307 THR A N 1
ATOM 2429 C CA . THR A 1 307 ? 15.446 -1.343 -2.919 1.00 69.31 307 THR A CA 1
ATOM 2430 C C . THR A 1 307 ? 14.594 -0.440 -2.038 1.00 69.31 307 THR A C 1
ATOM 2432 O O . THR A 1 307 ? 13.417 -0.244 -2.303 1.00 69.31 307 THR A O 1
ATOM 2435 N N . GLY A 1 308 ? 15.163 0.079 -0.955 1.00 68.88 308 GLY A N 1
ATOM 2436 C CA . GLY A 1 308 ? 14.435 0.876 0.029 1.00 68.88 308 GLY A CA 1
ATOM 2437 C C . GLY A 1 308 ? 14.817 0.509 1.462 1.00 68.88 308 GLY A C 1
ATOM 2438 O O . GLY A 1 308 ? 15.690 -0.333 1.690 1.00 68.88 308 GLY A O 1
ATOM 2439 N N . PRO A 1 309 ? 14.183 1.147 2.454 1.00 70.62 309 PRO A N 1
ATOM 2440 C CA . PRO A 1 309 ? 14.438 0.873 3.854 1.00 70.62 309 PRO A CA 1
ATOM 2441 C C . PRO A 1 309 ? 13.775 -0.449 4.254 1.00 70.62 309 PRO A C 1
ATOM 2443 O O . PRO A 1 309 ? 12.684 -0.775 3.782 1.00 70.62 309 PRO A O 1
ATOM 2446 N N . ARG A 1 310 ? 14.392 -1.189 5.187 1.00 77.44 310 ARG A N 1
ATOM 2447 C CA . ARG A 1 310 ? 13.805 -2.425 5.753 1.00 77.44 310 ARG A CA 1
ATOM 2448 C C . ARG A 1 310 ? 12.412 -2.189 6.342 1.00 77.44 310 ARG A C 1
ATOM 2450 O O . ARG A 1 310 ? 11.561 -3.067 6.279 1.00 77.44 310 ARG A O 1
ATOM 2457 N N . ALA A 1 311 ? 12.179 -0.979 6.851 1.00 78.19 311 ALA A N 1
ATOM 2458 C CA . ALA A 1 311 ? 10.900 -0.520 7.376 1.00 78.19 311 ALA A CA 1
ATOM 2459 C C . ALA A 1 311 ? 9.722 -0.730 6.406 1.00 78.19 311 ALA A C 1
ATOM 2461 O O . ALA A 1 311 ? 8.641 -1.088 6.856 1.00 78.19 311 ALA A O 1
ATOM 2462 N N . LEU A 1 312 ? 9.943 -0.625 5.087 1.00 82.81 312 LEU A N 1
ATOM 2463 C CA . LEU A 1 312 ? 8.907 -0.889 4.081 1.00 82.81 312 LEU A CA 1
ATOM 2464 C C . LEU A 1 312 ? 8.334 -2.313 4.192 1.00 82.81 312 LEU A C 1
ATOM 2466 O O . LEU A 1 312 ? 7.125 -2.497 4.088 1.00 82.81 312 LEU A O 1
ATOM 2470 N N . GLY A 1 313 ? 9.184 -3.305 4.469 1.00 83.38 313 GLY A N 1
ATOM 2471 C CA . GLY A 1 313 ? 8.752 -4.688 4.677 1.00 83.38 313 GLY A CA 1
ATOM 2472 C C . GLY A 1 313 ? 7.990 -4.881 5.980 1.00 83.38 313 GLY A C 1
ATOM 2473 O O . GLY A 1 313 ? 7.043 -5.653 6.020 1.00 83.38 313 GLY A O 1
ATOM 2474 N N . TYR A 1 314 ? 8.356 -4.155 7.039 1.00 81.25 314 TYR A N 1
ATOM 2475 C CA . TYR A 1 314 ? 7.631 -4.211 8.311 1.00 81.25 314 TYR A CA 1
ATOM 2476 C C . TYR A 1 314 ? 6.238 -3.579 8.210 1.00 81.25 314 TYR A C 1
ATOM 2478 O O . TYR A 1 314 ? 5.286 -4.115 8.784 1.00 81.25 314 TYR A O 1
ATOM 2486 N N . TRP A 1 315 ? 6.126 -2.479 7.462 1.00 84.81 315 TRP A N 1
ATOM 2487 C CA . TRP A 1 315 ? 4.884 -1.734 7.255 1.00 84.81 315 TRP A CA 1
ATOM 2488 C C . TRP A 1 315 ? 3.920 -2.381 6.263 1.00 84.81 315 TRP A C 1
ATOM 2490 O O . TRP A 1 315 ? 2.726 -2.126 6.365 1.00 84.81 315 TRP A O 1
ATOM 2500 N N . SER A 1 316 ? 4.417 -3.219 5.352 1.00 88.56 316 SER A N 1
ATOM 2501 C CA . SER A 1 316 ? 3.584 -3.971 4.407 1.00 88.56 316 SER A CA 1
ATOM 2502 C C . SER A 1 316 ? 3.171 -5.304 5.029 1.00 88.56 316 SER A C 1
ATOM 2504 O O . SER A 1 316 ? 4.036 -6.108 5.391 1.00 88.56 316 SER A O 1
ATOM 2506 N N . LYS A 1 317 ? 1.866 -5.543 5.189 1.00 86.50 317 LYS A N 1
ATOM 2507 C CA . LYS A 1 317 ? 1.351 -6.806 5.752 1.00 86.50 317 LYS A CA 1
ATOM 2508 C C . LYS A 1 317 ? 1.305 -7.915 4.727 1.00 86.50 317 LYS A C 1
ATOM 2510 O O . LYS A 1 317 ? 1.583 -9.058 5.075 1.00 86.50 317 LYS A O 1
ATOM 2515 N N . VAL A 1 318 ? 1.061 -7.546 3.474 1.00 91.81 318 VAL A N 1
ATOM 2516 C CA . VAL A 1 318 ? 1.085 -8.470 2.349 1.00 91.81 318 VAL A CA 1
ATOM 2517 C C . VAL A 1 318 ? 2.237 -8.095 1.428 1.00 91.81 318 VAL A C 1
ATOM 2519 O O . VAL A 1 318 ? 2.400 -6.932 1.055 1.00 91.81 318 VAL A O 1
ATOM 2522 N N . ILE A 1 319 ? 3.081 -9.063 1.083 1.00 94.88 319 ILE A N 1
ATOM 2523 C CA . ILE A 1 319 ? 4.250 -8.838 0.228 1.00 94.88 319 ILE A CA 1
ATOM 2524 C C . ILE A 1 319 ? 4.241 -9.866 -0.894 1.00 94.88 319 ILE A C 1
ATOM 2526 O O . ILE A 1 319 ? 4.204 -11.062 -0.629 1.00 94.88 319 ILE A O 1
ATOM 2530 N N . TYR A 1 320 ? 4.359 -9.402 -2.136 1.00 96.50 320 TYR A N 1
ATOM 2531 C CA . TYR A 1 320 ? 4.487 -10.243 -3.319 1.00 96.50 320 TYR A CA 1
ATOM 2532 C C . TYR A 1 320 ? 5.808 -9.994 -4.042 1.00 96.50 320 TYR A C 1
ATOM 2534 O O . TYR A 1 320 ? 6.139 -8.859 -4.406 1.00 96.50 320 TYR A O 1
ATOM 2542 N N . LYS A 1 321 ? 6.531 -11.083 -4.308 1.00 95.81 321 LYS A N 1
ATOM 2543 C CA . LYS A 1 321 ? 7.676 -11.104 -5.218 1.00 95.81 321 LYS A CA 1
ATOM 2544 C C . LYS A 1 321 ? 7.170 -11.372 -6.630 1.00 95.81 321 LYS A C 1
ATOM 2546 O O . LYS A 1 321 ? 6.492 -12.367 -6.870 1.00 95.81 321 LYS A O 1
ATOM 2551 N N . VAL A 1 322 ? 7.501 -10.478 -7.558 1.00 96.62 322 VAL A N 1
ATOM 2552 C CA . VAL A 1 322 ? 7.054 -10.525 -8.954 1.00 96.62 322 VAL A CA 1
ATOM 2553 C C . VAL A 1 322 ? 8.254 -10.753 -9.863 1.00 96.62 322 VAL A C 1
ATOM 2555 O O . VAL A 1 322 ? 9.089 -9.855 -10.016 1.00 96.62 322 VAL A O 1
ATOM 2558 N N . LEU A 1 323 ? 8.339 -11.929 -10.484 1.00 95.25 323 LEU A N 1
ATOM 2559 C CA . LEU A 1 323 ? 9.474 -12.340 -11.319 1.00 95.25 323 LEU A CA 1
ATOM 2560 C C . LEU A 1 323 ? 9.044 -12.642 -12.759 1.00 95.25 323 LEU A C 1
ATOM 2562 O O . LEU A 1 323 ? 7.938 -13.135 -12.967 1.00 95.25 323 LEU A O 1
ATOM 2566 N N . PRO A 1 324 ? 9.896 -12.375 -13.765 1.00 93.81 324 PRO A N 1
ATOM 2567 C CA . PRO A 1 324 ? 9.646 -12.825 -15.129 1.00 93.81 324 PRO A CA 1
ATOM 2568 C C . PRO A 1 324 ? 9.717 -14.358 -15.213 1.00 93.81 324 PRO A C 1
ATOM 2570 O O . PRO A 1 324 ? 10.593 -14.976 -14.617 1.00 93.81 324 PRO A O 1
ATOM 2573 N N . ALA A 1 325 ? 8.820 -14.959 -15.993 1.00 93.88 325 ALA A N 1
ATOM 2574 C CA . ALA A 1 325 ? 8.712 -16.412 -16.186 1.00 93.88 325 ALA A CA 1
ATOM 2575 C C . ALA A 1 325 ? 8.668 -16.793 -17.679 1.00 93.88 325 ALA A C 1
ATOM 2577 O O . ALA A 1 325 ? 8.015 -17.754 -18.085 1.00 93.88 325 ALA A O 1
ATOM 2578 N N . GLY A 1 326 ? 9.328 -15.985 -18.511 1.00 90.62 326 GLY A N 1
ATOM 2579 C CA . GLY A 1 326 ? 9.350 -16.110 -19.967 1.00 90.62 326 GLY A CA 1
ATOM 2580 C C . GLY A 1 326 ? 8.732 -14.907 -20.677 1.00 90.62 326 GLY A C 1
ATOM 2581 O O . GLY A 1 326 ? 8.350 -13.909 -20.060 1.00 90.62 326 GLY A O 1
ATOM 2582 N N . ALA A 1 327 ? 8.642 -14.995 -22.005 1.00 90.06 327 ALA A N 1
ATOM 2583 C CA . ALA A 1 327 ? 8.051 -13.941 -22.818 1.00 90.06 327 ALA A CA 1
ATOM 2584 C C . ALA A 1 327 ? 6.600 -13.697 -22.389 1.00 90.06 327 ALA A C 1
ATOM 2586 O O . ALA A 1 327 ? 5.775 -14.607 -22.438 1.00 90.06 327 ALA A O 1
ATOM 2587 N N . ARG A 1 328 ? 6.301 -12.460 -21.965 1.00 91.88 328 ARG A N 1
ATOM 2588 C CA . ARG A 1 328 ? 4.963 -12.049 -21.508 1.00 91.88 328 ARG A CA 1
ATOM 2589 C C . ARG A 1 328 ? 4.404 -12.905 -20.369 1.00 91.88 328 ARG A C 1
ATOM 2591 O O . ARG A 1 328 ? 3.193 -13.011 -20.223 1.00 91.88 328 ARG A O 1
ATOM 2598 N N . ARG A 1 329 ? 5.260 -13.505 -19.546 1.00 95.94 329 ARG A N 1
ATOM 2599 C CA . ARG A 1 329 ? 4.836 -14.272 -18.374 1.00 95.94 329 ARG A CA 1
ATOM 2600 C C . ARG A 1 329 ? 5.550 -13.781 -17.137 1.00 95.94 329 ARG A C 1
ATOM 2602 O O . ARG A 1 329 ? 6.716 -13.389 -17.189 1.00 95.94 329 ARG A O 1
ATOM 2609 N N . CYS A 1 330 ? 4.846 -13.824 -16.022 1.00 96.88 330 CYS A N 1
ATOM 2610 C CA . CYS A 1 330 ? 5.397 -13.490 -14.723 1.00 96.88 330 CYS A CA 1
ATOM 2611 C C . CYS A 1 330 ? 4.791 -14.384 -13.651 1.00 96.88 330 CYS A C 1
ATOM 2613 O O . CYS A 1 330 ? 3.700 -14.925 -13.825 1.00 96.88 330 CYS A O 1
ATOM 2615 N N . THR A 1 331 ? 5.507 -14.542 -12.549 1.00 97.75 331 THR A N 1
ATOM 2616 C CA . THR A 1 331 ? 4.996 -15.205 -11.356 1.00 97.75 331 THR A CA 1
ATOM 2617 C C . THR A 1 331 ? 4.821 -14.197 -10.243 1.00 97.75 331 THR A C 1
ATOM 2619 O O . THR A 1 331 ? 5.682 -13.335 -10.054 1.00 97.75 331 THR A O 1
ATOM 2622 N N . TYR A 1 332 ? 3.740 -14.351 -9.488 1.00 98.06 332 TYR A N 1
ATOM 2623 C CA . TYR A 1 332 ? 3.532 -13.665 -8.220 1.00 98.06 332 TYR A CA 1
ATOM 2624 C C . TYR A 1 332 ? 3.653 -14.710 -7.118 1.00 98.06 332 TYR A C 1
ATOM 2626 O O . TYR A 1 332 ? 2.915 -15.692 -7.130 1.00 98.06 332 TYR A O 1
ATOM 2634 N N . THR A 1 333 ? 4.582 -14.507 -6.190 1.00 96.88 333 THR A N 1
ATOM 2635 C CA . THR A 1 333 ? 4.744 -15.347 -4.997 1.00 96.88 333 THR A CA 1
ATOM 2636 C C . THR A 1 333 ? 4.437 -14.503 -3.775 1.00 96.88 333 THR A C 1
ATOM 2638 O O . THR A 1 333 ? 5.062 -13.451 -3.604 1.00 96.88 333 THR A O 1
ATOM 2641 N N . GLN A 1 334 ? 3.495 -14.928 -2.933 1.00 95.44 334 GLN A N 1
ATOM 2642 C CA . GLN A 1 334 ? 3.226 -14.223 -1.684 1.00 95.44 334 GLN A CA 1
ATOM 2643 C C . GLN A 1 334 ? 4.317 -14.583 -0.667 1.00 95.44 334 GLN A C 1
ATOM 2645 O O . GLN A 1 334 ? 4.424 -15.714 -0.211 1.00 95.44 334 GLN A O 1
ATOM 2650 N N . MET A 1 335 ? 5.161 -13.612 -0.340 1.00 93.19 335 MET A N 1
ATOM 2651 C CA . MET A 1 335 ? 6.286 -13.751 0.591 1.00 93.19 335 MET A CA 1
ATOM 2652 C C . MET A 1 335 ? 5.902 -13.433 2.038 1.00 93.19 335 MET A C 1
ATOM 2654 O O . MET A 1 335 ? 6.700 -13.637 2.944 1.00 93.19 335 MET A O 1
ATOM 2658 N N . ARG A 1 336 ? 4.731 -12.822 2.236 1.00 88.94 336 ARG A N 1
ATOM 2659 C CA . ARG A 1 336 ? 4.154 -12.492 3.538 1.00 88.94 336 ARG A CA 1
ATOM 2660 C C . ARG A 1 336 ? 2.651 -12.311 3.369 1.00 88.94 336 ARG A C 1
ATOM 2662 O O . ARG A 1 336 ? 2.247 -11.594 2.451 1.00 88.94 336 ARG A O 1
ATOM 2669 N N . GLY A 1 337 ? 1.865 -12.904 4.257 1.00 88.62 337 GLY A N 1
ATOM 2670 C CA . GLY A 1 337 ? 0.404 -12.851 4.246 1.00 88.62 337 GLY A CA 1
ATOM 2671 C C . GLY A 1 337 ? -0.195 -14.219 4.571 1.00 88.62 337 GLY A C 1
ATOM 2672 O O . GLY A 1 337 ? 0.522 -15.138 4.951 1.00 88.62 337 GLY A O 1
ATOM 2673 N N . GLU A 1 338 ? -1.510 -14.356 4.436 1.00 87.69 338 GLU A N 1
ATOM 2674 C CA . GLU A 1 338 ? -2.229 -15.600 4.752 1.00 87.69 338 GLU A CA 1
ATOM 2675 C C . GLU A 1 338 ? -1.890 -16.774 3.821 1.00 87.69 338 GLU A C 1
ATOM 2677 O O . GLU A 1 338 ? -1.939 -17.933 4.220 1.00 87.69 338 GLU A O 1
ATOM 2682 N N . HIS A 1 339 ? -1.512 -16.468 2.587 1.00 91.94 339 HIS A N 1
ATOM 2683 C CA . HIS A 1 339 ? -1.129 -17.417 1.550 1.00 91.94 339 HIS A CA 1
ATOM 2684 C C . HIS A 1 339 ? 0.392 -17.426 1.342 1.00 91.94 339 HIS A C 1
ATOM 2686 O O . HIS A 1 339 ? 0.860 -17.573 0.212 1.00 91.94 339 HIS A O 1
ATOM 2692 N N . GLU A 1 340 ? 1.178 -17.217 2.402 1.00 92.88 340 GLU A N 1
ATOM 2693 C CA . GLU A 1 340 ? 2.640 -17.213 2.320 1.00 92.88 340 GLU A CA 1
ATOM 2694 C C . GLU A 1 340 ? 3.163 -18.506 1.670 1.00 92.88 340 GLU A C 1
ATOM 2696 O O . GLU A 1 340 ? 2.736 -19.613 1.991 1.00 92.88 340 GLU A O 1
ATOM 2701 N N . GLY A 1 341 ? 4.065 -18.353 0.701 1.00 91.94 341 GLY A N 1
ATOM 2702 C CA . GLY A 1 341 ? 4.588 -19.441 -0.122 1.00 91.94 341 GLY A CA 1
ATOM 2703 C C . GLY A 1 341 ? 3.735 -19.778 -1.348 1.00 91.94 341 GLY A C 1
ATOM 2704 O O . GLY A 1 341 ? 4.271 -20.349 -2.297 1.00 91.94 341 GLY A O 1
ATOM 2705 N N . LYS A 1 342 ? 2.455 -19.375 -1.399 1.00 96.31 342 LYS A N 1
ATOM 2706 C CA . LYS A 1 342 ? 1.615 -19.577 -2.588 1.00 96.31 342 LYS A CA 1
ATOM 2707 C C . LYS A 1 342 ? 2.199 -18.812 -3.771 1.00 96.31 342 LYS A C 1
ATOM 2709 O O . LYS A 1 342 ? 2.589 -17.643 -3.660 1.00 96.31 342 LYS A O 1
ATOM 2714 N N . GLN A 1 343 ? 2.218 -19.470 -4.923 1.00 97.75 343 GLN A N 1
ATOM 2715 C CA . GLN A 1 343 ? 2.711 -18.912 -6.167 1.00 97.75 343 GLN A CA 1
ATOM 2716 C C . GLN A 1 343 ? 1.671 -19.088 -7.271 1.00 97.75 343 GLN A C 1
ATOM 2718 O O . GLN A 1 343 ? 1.018 -20.120 -7.383 1.00 97.75 343 GLN A O 1
ATOM 2723 N N . ILE A 1 344 ? 1.533 -18.070 -8.115 1.00 98.25 344 ILE A N 1
ATOM 2724 C CA . ILE A 1 344 ? 0.720 -18.144 -9.328 1.00 98.25 344 ILE A CA 1
ATOM 2725 C C . ILE A 1 344 ? 1.551 -17.769 -10.547 1.00 98.25 344 ILE A C 1
ATOM 2727 O O . ILE A 1 344 ? 2.471 -16.947 -10.470 1.00 98.25 344 ILE A O 1
ATOM 2731 N N . LEU A 1 345 ? 1.200 -18.357 -11.685 1.00 98.12 345 LEU A N 1
ATOM 2732 C CA . LEU A 1 345 ? 1.735 -18.015 -12.994 1.00 98.12 345 LEU A CA 1
ATOM 2733 C C . LEU A 1 345 ? 0.710 -17.179 -13.761 1.00 98.12 345 LEU A C 1
ATOM 2735 O O . LEU A 1 345 ? -0.436 -17.596 -13.933 1.00 98.12 345 LEU A O 1
ATOM 2739 N N . CYS A 1 346 ? 1.150 -16.040 -14.288 1.00 98.19 346 CYS A N 1
ATOM 2740 C CA . CYS A 1 346 ? 0.312 -15.106 -15.027 1.00 98.19 346 CYS A CA 1
ATOM 2741 C C . CYS A 1 346 ? 0.873 -14.784 -16.418 1.00 98.19 346 CYS A C 1
ATOM 2743 O O . CYS A 1 346 ? 2.088 -14.771 -16.641 1.00 98.19 346 CYS A O 1
ATOM 2745 N N . GLU A 1 347 ? -0.025 -14.451 -17.341 1.00 96.88 347 GLU A N 1
ATOM 2746 C CA . GLU A 1 347 ? 0.273 -13.889 -18.658 1.00 96.88 347 GLU A CA 1
ATOM 2747 C C . GLU A 1 347 ? 0.089 -12.368 -18.650 1.00 96.88 347 GLU A C 1
ATOM 2749 O O . GLU A 1 347 ? -0.876 -11.859 -18.085 1.00 96.88 347 GLU A O 1
ATOM 2754 N N . ILE A 1 348 ? 0.990 -11.640 -19.308 1.00 94.00 348 ILE A N 1
ATOM 2755 C CA . ILE A 1 348 ? 0.918 -10.195 -19.520 1.00 94.00 348 ILE A CA 1
ATOM 2756 C C . ILE A 1 348 ? 0.512 -9.934 -20.970 1.00 94.00 348 ILE A C 1
ATOM 2758 O O . ILE A 1 348 ? 1.258 -10.216 -21.908 1.00 94.00 348 ILE A O 1
ATOM 2762 N N . SER A 1 349 ? -0.649 -9.323 -21.161 1.00 91.75 349 SER A N 1
ATOM 2763 C CA . SER A 1 349 ? -1.183 -8.984 -22.478 1.00 91.75 349 SER A CA 1
ATOM 2764 C C . SER A 1 349 ? -1.534 -7.497 -22.576 1.00 91.75 349 SER A C 1
ATOM 2766 O O . SER A 1 349 ? -1.347 -6.723 -21.637 1.00 91.75 349 SER A O 1
ATOM 2768 N N . LYS A 1 350 ? -2.081 -7.089 -23.728 1.00 88.31 350 LYS A N 1
ATOM 2769 C CA . LYS A 1 350 ? -2.646 -5.743 -23.896 1.00 88.31 350 LYS A CA 1
ATOM 2770 C C . LYS A 1 350 ? -3.882 -5.519 -23.028 1.00 88.31 350 LYS A C 1
ATOM 2772 O O . LYS A 1 350 ? -4.233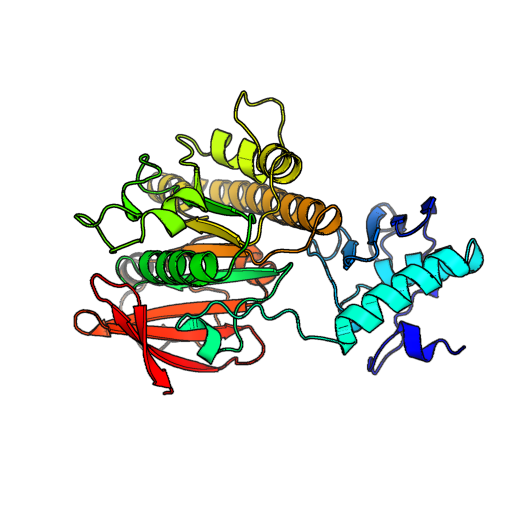 -4.367 -22.821 1.00 88.31 350 LYS A O 1
ATOM 2777 N N . ASP A 1 351 ? -4.512 -6.573 -22.523 1.00 88.62 351 ASP A N 1
ATOM 2778 C CA . ASP A 1 351 ? -5.697 -6.492 -21.667 1.00 88.62 351 ASP A CA 1
ATOM 2779 C C . ASP A 1 351 ? -5.340 -6.635 -20.175 1.00 88.62 351 ASP A C 1
ATOM 2781 O O . ASP A 1 351 ? -6.221 -6.684 -19.323 1.00 88.62 351 ASP A O 1
ATOM 2785 N N . GLY A 1 352 ? -4.039 -6.664 -19.857 1.00 91.31 352 GLY A N 1
ATOM 2786 C CA . GLY A 1 352 ? -3.517 -6.725 -18.496 1.00 91.31 352 GLY A CA 1
ATOM 2787 C C . GLY A 1 352 ? -2.933 -8.081 -18.129 1.00 91.31 352 GLY A C 1
ATOM 2788 O O . GLY A 1 352 ? -2.493 -8.844 -18.996 1.00 91.31 352 GLY A O 1
ATOM 2789 N N . VAL A 1 353 ? -2.882 -8.341 -16.825 1.00 94.81 353 VAL A N 1
ATOM 2790 C CA . VAL A 1 353 ? -2.368 -9.576 -16.226 1.00 94.81 353 VAL A CA 1
ATOM 2791 C C . VAL A 1 353 ? -3.501 -10.587 -16.054 1.00 94.81 353 VAL A C 1
ATOM 2793 O O . VAL A 1 353 ? -4.485 -10.313 -15.371 1.00 94.81 353 VAL A O 1
ATOM 2796 N N . LYS A 1 354 ? -3.351 -11.776 -16.639 1.00 96.69 354 LYS A N 1
ATOM 2797 C CA . LYS A 1 354 ? -4.313 -12.878 -16.523 1.00 96.69 354 LYS A CA 1
ATOM 2798 C C . LYS A 1 354 ? -3.683 -14.059 -15.794 1.00 96.69 354 LYS A C 1
ATOM 2800 O O . LYS A 1 354 ? -2.584 -14.477 -16.151 1.00 96.69 354 LYS A O 1
ATOM 2805 N N . LEU A 1 355 ? -4.391 -14.620 -14.816 1.00 97.31 355 LEU A N 1
ATOM 2806 C CA . LEU A 1 355 ? -4.004 -15.873 -14.170 1.00 97.31 355 LEU A CA 1
ATOM 2807 C C . LEU A 1 355 ? -4.021 -17.024 -15.191 1.00 97.31 355 LEU A C 1
ATOM 2809 O O . LEU A 1 355 ? -5.009 -17.211 -15.900 1.00 97.31 355 LEU A O 1
ATOM 2813 N N . ILE A 1 356 ? -2.929 -17.788 -15.261 1.00 97.19 356 ILE A N 1
ATOM 2814 C CA . ILE A 1 356 ? -2.847 -19.030 -16.043 1.00 97.19 356 ILE A CA 1
ATOM 2815 C C . ILE A 1 356 ? -3.147 -20.223 -15.136 1.00 97.19 356 ILE A C 1
ATOM 2817 O O . ILE A 1 356 ? -4.009 -21.034 -15.459 1.00 97.19 356 ILE A O 1
ATOM 2821 N N . LYS A 1 357 ? -2.403 -20.345 -14.029 1.00 96.00 357 LYS A N 1
ATOM 2822 C CA . LYS A 1 357 ? -2.557 -21.418 -13.042 1.00 96.00 357 LYS A CA 1
ATOM 2823 C C . LYS A 1 357 ? -1.885 -21.070 -11.717 1.00 96.00 357 LYS A C 1
ATOM 2825 O O . LYS A 1 357 ? -0.962 -20.253 -11.683 1.00 96.00 357 LYS A O 1
ATOM 2830 N N . GLU A 1 358 ? -2.320 -21.742 -10.664 1.00 95.06 358 GLU A N 1
ATOM 2831 C CA . GLU A 1 358 ? -1.595 -21.832 -9.395 1.00 95.06 358 GLU A CA 1
ATOM 2832 C C . GLU A 1 358 ? -0.446 -22.847 -9.539 1.00 95.06 358 GLU A C 1
ATOM 2834 O O . GLU A 1 358 ? -0.552 -23.782 -10.344 1.00 95.06 358 GLU A O 1
ATOM 2839 N N . LEU A 1 359 ? 0.680 -22.602 -8.863 1.00 88.62 359 LEU A N 1
ATOM 2840 C CA . LEU A 1 359 ? 1.913 -23.392 -8.970 1.00 88.62 359 LEU A CA 1
ATOM 2841 C C . LEU A 1 359 ? 2.179 -24.243 -7.733 1.00 88.62 359 LEU A C 1
ATOM 2843 O O . LEU A 1 359 ? 1.909 -23.748 -6.616 1.00 88.62 359 LEU A O 1
#

Mean predicted aligned error: 9.85 Å

pLDDT: mean 83.75, std 15.27, range [37.91, 98.25]

Secondary structure (DSSP, 8-state):
--TTGGGTT-SS---GGG---EEEEEETTEEEEEEE-SS-TTPEEEEEEETTEEEETTT-S-B-SGGG--HHHHHHHHHHHTT-HHHHHHHHHHHHHHHHH--SEE--SSGGGGGT-EETTSEEEEEESTTSSHHHHHHHHHHHHHHH-SS-EEEEEE-SSS-TTGGG-TTTS----HHHHHTEEEE--SSHHHHHHHHH--TTSSS--HHHHHHHS-EEEEEEETTTHHHHHHHHTS-GGGHHHHHHHHHHHHHHHHHHHHHHHHTS----EEEEEEBPPHHHHHTTS-SS-SSTTS-S-GGGSBSS-THHHHH-SEEEEEEE-STTEEEEEEEESTTTT-EEEEEEETTEEEEEEE-

Nearest PDB structures (foldseek):
  7dy2-assembly2_H  TM=7.295E-01  e=2.446E-07  Synechococcus elongatus PCC 7942 = FACHB-805
  4tle-assembly1_B  TM=7.440E-01  e=5.658E-06  Synechococcus elongatus PCC 7942 = FACHB-805
  4tl9-assembly1_D  TM=6.928E-01  e=2.815E-06  Synechococcus elongatus PCC 7942 = FACHB-805
  7dxq-assembly1_B  TM=6.097E-01  e=1.768E-06  Synechococcus elongatus PCC 7942 = FACHB-805
  1cr2-assembly1_A  TM=5.941E-01  e=1.651E-04  Escherichia phage T7

Solvent-accessible surface area (backbone atoms only — not comparable to full-atom values): 19320 Å² total; per-residue (Å²): 135,67,78,62,74,74,42,57,89,59,91,64,82,69,82,32,87,80,47,72,56,47,78,75,46,79,47,87,47,39,38,33,32,38,30,48,35,89,91,41,72,89,44,64,34,52,35,42,38,36,46,61,26,34,39,35,65,86,72,53,48,57,30,52,48,71,72,70,52,53,57,62,56,53,28,41,51,55,58,42,36,77,76,44,45,67,44,44,49,53,21,48,50,43,28,47,50,51,57,72,73,45,75,53,48,43,76,27,84,33,55,55,39,84,68,61,27,42,48,44,54,38,33,34,34,37,28,25,54,89,91,18,46,55,69,51,40,56,49,30,37,52,44,36,29,45,73,74,45,81,87,42,26,32,37,41,34,31,51,73,71,65,50,51,54,54,66,60,31,64,90,72,48,24,61,63,54,72,67,32,53,74,34,40,51,62,38,36,45,87,41,71,63,50,44,42,22,27,47,44,67,43,78,89,43,103,57,84,29,52,68,58,49,56,74,77,37,58,53,59,34,39,37,30,46,34,73,28,44,66,56,51,56,55,47,72,75,38,59,80,87,49,32,64,58,52,46,50,53,48,39,54,52,50,56,44,24,51,38,40,49,36,54,50,30,53,77,46,73,53,30,26,32,40,36,30,33,44,33,53,65,63,64,72,49,48,79,70,46,84,88,80,68,78,80,66,72,75,57,86,63,65,79,69,50,52,46,71,46,62,64,60,58,72,66,25,61,31,31,30,46,25,39,66,66,58,90,54,23,22,31,47,31,26,73,32,52,97,51,52,74,45,34,35,38,30,39,54,47,56,79,23,49,41,69,74,44,78,105

Radius of gyration: 21.38 Å; Cα contacts (8 Å, |Δi|>4): 688; chains: 1; bounding box: 54×48×62 Å

Foldseek 3Di:
DDPDLQADPDPDDQPLVLWDWDWPDFDAFKTWTWIADSVHRVDTWTWIAGLQAIDIPVQLAGDLASNPDDSRNSNRLVVVCVVPVVRSVNSSVSSVCVVPVDQQADAQQAPCCVVVHFHFRAEEEEEEAPPLAQLLRVVLSLLRNLVVDDLAAEEEEAAADQDQCQCVDLVRAAPGDPSSVVRYDTHYDPDPVQVLCALLVPPPDPHQHVLNVVVVGHHAEYEHHALCNVLCVVLVPDDPVCNVVSQVVSLVSVSSSLSSSSVSCSVHPTHGYYHYFYWDDVVVVCVVDPDDPPPCVPPLPPQRTTDGHSVVVSRGQWYWYWGAPDDQKIKTATSHDPRHRKMFIWGGDNNGIHTPGTD

Sequence (359 aa):
MSSARFMGRRKTKPRIEKYAPEILRIERGYI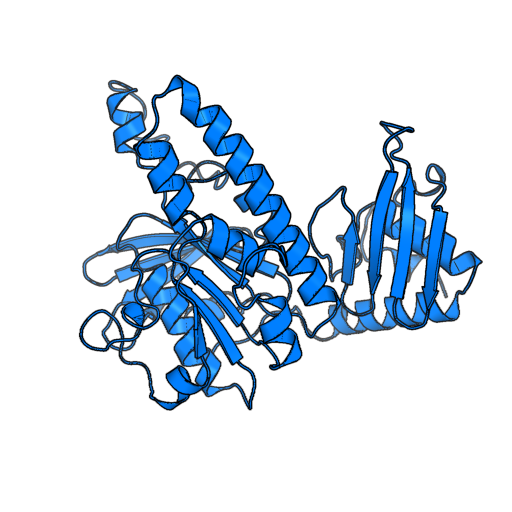EAFVPSASQPNLKHHVIITENGAECDCQGVLRVDPEDFCVHVYAVLDRAKAINPEVVDEIIDRLTEKSEVEKFYVETGSFIDAFGGLVSGDITLFYGPNGSGKSTGAMTIAAKFSEHLGDEKIVYVNTETGDPLCRFNKRYMMRVSPASVRKTIFYAPKTQNELHGFLGGREKIKTRTLKDILRENEVALLIVDSVTAWYNIQVNNAPPQQRPAIASRFAGKLGIWVRHLYRLMLNSKPFPVIFTAWMKSAVGEALKKAEKDVEEMVSTNALKEWTGPRALGYWSKVIYKVLPAGARRCTYTQMRGEHEGKQILCEISKDGVKLIKEL